Protein AF-0000000075575824 (afdb_homodimer)

Radius of gyration: 18.45 Å; Cα contacts (8 Å, |Δi|>4): 152; chains: 2; bounding box: 33×63×40 Å

Secondary structure (DSSP, 8-state):
-HHHHHHHHHHHHHHHHHHHHHHHHHHHHHHHHHHHHTTSB--S-HHHHHHHHHHHHHHHHHHHTT-GGGHHHHHHHHHHHHHHHHHHHB------/-HHHHHHHHHHHHHHHHHHHHHHHHHHHHHHHHHHHHTTSB--S-HHHHHHHHHHHHHHHHHHHTT-GGGHHHHHHHHHHHHHHHHHHHB------

Nearest PDB structures (fol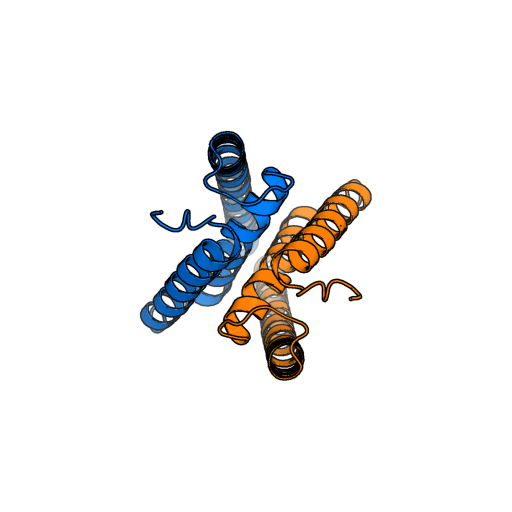dseek):
  3ppb-assembly1_B  TM=6.783E-01  e=8.302E-02  Shewanella loihica PV-4
  2hyt-assembly1_A-2  TM=8.187E-01  e=1.671E+00  Pectobacterium atrosepticum
  5n1i-assembly1_B  TM=7.812E-01  e=2.494E+00  Mycobacterium tuberculosis H37Rv
  8hjb-assembly1_B  TM=6.633E-01  e=2.183E+00  Pseudomonas aeruginosa PA14
  5j3x-assembly5_E  TM=4.719E-01  e=7.755E+00  Homo sapiens

Foldseek 3Di:
DVVVVVVVVVVVVVVVVVVVLVVQLVVQLVVVVVCVVVPFWDDDRSSVLSCLLCVLVVVLCVVCVPPPVCVVVSVVVNVVSVVVSNVHTGDDPPPD/DVPVVVVVVVVVVVVVVVVVLVVQLVVQLVVVVVCVVVPFWDDDRSSVLSCLLCVLVVVLCVVCVPPPVCVVVSVVVNVVSVVVSNVHTGDDPPPD

Structure (mmCIF, N/CA/C/O backbone):
data_AF-0000000075575824-model_v1
#
loop_
_entity.id
_entity.type
_entity.pdbx_description
1 polymer 'Transcriptional regulator TetR family'
#
loop_
_atom_site.group_PDB
_atom_site.id
_atom_site.type_symbol
_atom_site.label_atom_id
_atom_site.label_alt_id
_atom_site.label_comp_id
_atom_site.label_asym_id
_atom_site.label_entity_id
_atom_site.label_seq_id
_atom_site.pdbx_PDB_ins_code
_atom_site.Cartn_x
_atom_site.Cartn_y
_atom_site.Cartn_z
_atom_site.occupancy
_atom_site.B_iso_or_equiv
_atom_site.auth_seq_id
_atom_site.auth_comp_id
_atom_site.auth_asym_id
_atom_site.auth_atom_id
_atom_site.pdbx_PDB_model_num
ATOM 1 N N . MET A 1 1 ? -0.528 -32.875 -17.422 1 38.69 1 MET A N 1
ATOM 2 C CA . MET A 1 1 ? -0.459 -31.734 -18.328 1 38.69 1 MET A CA 1
ATOM 3 C C . MET A 1 1 ? -0.894 -30.438 -17.641 1 38.69 1 MET A C 1
ATOM 5 O O . MET A 1 1 ? -1.082 -29.422 -18.297 1 38.69 1 MET A O 1
ATOM 9 N N . LEU A 1 2 ? -1.242 -30.594 -16.328 1 52.41 2 LEU A N 1
ATOM 10 C CA . LEU A 1 2 ? -1.768 -29.672 -15.328 1 52.41 2 LEU A CA 1
ATOM 11 C C . LEU A 1 2 ? -0.777 -28.547 -15.047 1 52.41 2 LEU A C 1
ATOM 13 O O . LEU A 1 2 ? -1.179 -27.406 -14.766 1 52.41 2 LEU A O 1
ATOM 17 N N . THR A 1 3 ? 0.522 -28.828 -15.5 1 55.47 3 THR A N 1
ATOM 18 C CA . THR A 1 3 ? 1.558 -27.906 -15.039 1 55.47 3 THR A CA 1
ATOM 19 C C . THR A 1 3 ? 1.631 -26.688 -15.945 1 55.47 3 THR A C 1
ATOM 21 O O . THR A 1 3 ? 1.658 -25.547 -15.461 1 55.47 3 THR A O 1
ATOM 24 N N . ILE A 1 4 ? 1.624 -26.984 -17.297 1 55.09 4 ILE A N 1
ATOM 25 C CA . ILE A 1 4 ? 1.772 -25.859 -18.219 1 55.09 4 ILE A CA 1
ATOM 26 C C . ILE A 1 4 ? 0.539 -24.969 -18.141 1 55.09 4 ILE A C 1
ATOM 28 O O . ILE A 1 4 ? 0.652 -23.734 -18.188 1 55.09 4 ILE A O 1
ATOM 32 N N . GLU A 1 5 ? -0.672 -25.625 -18.031 1 54.34 5 GLU A N 1
ATOM 33 C CA . GLU A 1 5 ? -1.924 -24.875 -17.984 1 54.34 5 GLU A CA 1
ATOM 34 C C . GLU A 1 5 ? -1.99 -24.016 -16.719 1 54.34 5 GLU A C 1
ATOM 36 O O . GLU A 1 5 ? -2.465 -22.875 -16.781 1 54.34 5 GLU A O 1
ATOM 41 N N . GLN A 1 6 ? -1.619 -24.5 -15.617 1 56.81 6 GLN A N 1
ATOM 42 C CA . GLN A 1 6 ? -1.62 -23.734 -14.375 1 56.81 6 GLN A CA 1
ATOM 43 C C . GLN A 1 6 ? -0.624 -22.578 -14.445 1 56.81 6 GLN A C 1
ATOM 45 O O . GLN A 1 6 ? -0.892 -21.484 -13.93 1 56.81 6 GLN A O 1
ATOM 50 N N . TYR A 1 7 ? 0.507 -22.891 -15.102 1 53.41 7 TYR A N 1
ATOM 51 C CA . TYR A 1 7 ? 1.502 -21.844 -15.281 1 53.41 7 TYR A CA 1
ATOM 52 C C . TYR A 1 7 ? 0.959 -20.719 -16.156 1 53.41 7 TYR A C 1
ATOM 54 O O . TYR A 1 7 ? 1.184 -19.547 -15.875 1 53.41 7 TYR A O 1
ATOM 62 N N . LYS A 1 8 ? 0.324 -21.156 -17.188 1 58.84 8 LYS A N 1
ATOM 63 C CA . LYS A 1 8 ? -0.287 -20.188 -18.094 1 58.84 8 LYS A CA 1
ATOM 64 C C . LYS A 1 8 ? -1.365 -19.375 -17.391 1 58.84 8 LYS A C 1
ATOM 66 O O . LYS A 1 8 ? -1.499 -18.172 -17.625 1 58.84 8 LYS A O 1
ATOM 71 N N . ASN A 1 9 ? -2.023 -20.125 -16.484 1 58.5 9 ASN A N 1
ATOM 72 C CA . ASN A 1 9 ? -3.078 -19.438 -15.75 1 58.5 9 ASN A CA 1
ATOM 73 C C . ASN A 1 9 ? -2.502 -18.453 -14.734 1 58.5 9 ASN A C 1
ATOM 75 O O . ASN A 1 9 ? -3.002 -17.328 -14.594 1 58.5 9 ASN A O 1
ATOM 79 N N . ASP A 1 10 ? -1.423 -18.938 -14.109 1 59.66 10 ASP A N 1
ATOM 80 C CA . ASP A 1 10 ? -0.765 -18.062 -13.133 1 59.66 10 ASP A CA 1
ATOM 81 C C . ASP A 1 10 ? -0.112 -16.859 -13.82 1 59.66 10 ASP A C 1
ATOM 83 O O . ASP A 1 10 ? -0.206 -15.734 -13.328 1 59.66 10 ASP A O 1
ATOM 87 N N . ASP A 1 11 ? 0.479 -17.172 -14.961 1 61.09 11 ASP A N 1
ATOM 88 C CA . ASP A 1 11 ? 1.106 -16.094 -15.734 1 61.09 11 ASP A CA 1
ATOM 89 C C . ASP A 1 11 ? 0.062 -15.117 -16.266 1 61.09 11 ASP A C 1
ATOM 91 O O . ASP A 1 11 ? 0.287 -13.906 -16.266 1 61.09 11 ASP A O 1
ATOM 95 N N . ALA A 1 12 ? -1.047 -15.742 -16.672 1 61.28 12 ALA A N 1
ATOM 96 C CA . ALA A 1 12 ? -2.139 -14.906 -17.172 1 61.28 12 ALA A CA 1
ATOM 97 C C . ALA A 1 12 ? -2.74 -14.062 -16.047 1 61.28 12 ALA A C 1
ATOM 99 O O . ALA A 1 12 ? -3.023 -12.875 -16.25 1 61.28 12 ALA A O 1
ATOM 100 N N . ALA A 1 13 ? -2.859 -14.672 -14.953 1 58.56 13 ALA A N 1
ATOM 101 C CA . ALA A 1 13 ? -3.398 -13.953 -13.797 1 58.56 13 ALA A CA 1
ATOM 102 C C . ALA A 1 13 ? -2.459 -12.836 -13.359 1 58.56 13 ALA A C 1
ATOM 104 O O . ALA A 1 13 ? -2.9 -11.719 -13.078 1 58.56 13 ALA A O 1
ATOM 105 N N . LYS A 1 14 ? -1.231 -13.148 -13.398 1 64.5 14 LYS A N 1
ATOM 106 C CA . LYS A 1 14 ? -0.233 -12.141 -13.062 1 64.5 14 LYS A CA 1
ATOM 107 C C . LYS A 1 14 ? -0.234 -11 -14.086 1 64.5 14 LYS A C 1
ATOM 109 O O . LYS A 1 14 ? -0.115 -9.828 -13.719 1 64.5 14 LYS A O 1
ATOM 114 N N . THR A 1 15 ? -0.376 -11.422 -15.297 1 66.38 15 THR A N 1
ATOM 115 C CA . THR A 1 15 ? -0.42 -10.43 -16.359 1 66.38 15 THR A CA 1
ATOM 116 C C . THR A 1 15 ? -1.682 -9.578 -16.25 1 66.38 15 THR A C 1
ATOM 118 O O . THR A 1 15 ? -1.619 -8.352 -16.375 1 66.38 15 THR A O 1
ATOM 121 N N . LEU A 1 16 ? -2.748 -10.234 -15.961 1 64.19 16 LEU A N 1
ATOM 122 C CA . LEU A 1 16 ? -4.008 -9.508 -15.805 1 64.19 16 LEU A CA 1
ATOM 123 C C . LEU A 1 16 ? -3.951 -8.57 -14.609 1 64.19 16 LEU A C 1
ATOM 125 O O . LEU A 1 16 ? -4.367 -7.41 -14.703 1 64.19 16 LEU A O 1
ATOM 129 N N . ASN A 1 17 ? -3.4 -9.078 -13.625 1 66.88 17 ASN A N 1
ATOM 130 C CA . ASN A 1 17 ? -3.252 -8.258 -12.43 1 66.88 17 ASN A CA 1
ATOM 131 C C . ASN A 1 17 ? -2.322 -7.074 -12.664 1 66.88 17 ASN A C 1
ATOM 133 O O . ASN A 1 17 ? -2.596 -5.965 -12.211 1 66.88 17 ASN A O 1
ATOM 137 N N . SER A 1 18 ? -1.364 -7.367 -13.492 1 71.75 18 SER A N 1
ATOM 138 C CA . SER A 1 18 ? -0.419 -6.301 -13.805 1 71.75 18 SER A CA 1
ATOM 139 C C . SER A 1 18 ? -1.076 -5.207 -14.648 1 71.75 18 SER A C 1
ATOM 141 O O . SER A 1 18 ? -0.841 -4.02 -14.422 1 71.75 18 SER A O 1
ATOM 143 N N . TRP A 1 19 ? -1.878 -5.695 -15.57 1 74.38 19 TRP A N 1
ATOM 144 C CA . TRP A 1 19 ? -2.584 -4.73 -16.406 1 74.38 19 TRP A CA 1
ATOM 145 C C . TRP A 1 19 ? -3.592 -3.934 -15.586 1 74.38 19 TRP A C 1
ATOM 147 O O . TRP A 1 19 ? -3.664 -2.707 -15.703 1 74.38 19 TRP A O 1
ATOM 157 N N . PHE A 1 20 ? -4.238 -4.625 -14.836 1 75.19 20 PHE A N 1
ATOM 158 C CA . PHE A 1 20 ? -5.227 -3.967 -13.992 1 75.19 20 PHE A CA 1
ATOM 159 C C . PHE A 1 20 ? -4.551 -3.012 -13.016 1 75.19 20 PHE A C 1
ATOM 161 O O . PHE A 1 20 ? -5.031 -1.898 -12.789 1 75.19 20 PHE A O 1
ATOM 168 N N . PHE A 1 21 ? -3.467 -3.416 -12.617 1 81.88 21 PHE A N 1
ATOM 169 C CA . PHE A 1 21 ? -2.715 -2.586 -11.688 1 81.88 21 PHE A CA 1
ATOM 170 C C . PHE A 1 21 ? -2.227 -1.313 -12.367 1 81.88 21 PHE A C 1
ATOM 172 O O . PHE A 1 21 ? -2.414 -0.212 -11.844 1 81.88 21 PHE A O 1
ATOM 179 N N . ASN A 1 22 ? -1.704 -1.531 -13.555 1 85.56 22 ASN A N 1
ATOM 180 C CA . ASN A 1 22 ? -1.19 -0.377 -14.289 1 85.56 22 ASN A CA 1
ATOM 181 C C . ASN A 1 22 ? -2.301 0.612 -14.625 1 85.56 22 ASN A C 1
ATOM 183 O O . ASN A 1 22 ? -2.131 1.822 -14.461 1 85.56 22 ASN A O 1
ATOM 187 N N . ASP A 1 23 ? -3.379 0.133 -15.023 1 89.25 23 ASP A N 1
ATOM 188 C CA . ASP A 1 23 ? -4.504 0.993 -15.375 1 89.25 23 ASP A CA 1
ATOM 189 C C . ASP A 1 23 ? -5.066 1.695 -14.141 1 89.25 23 ASP A C 1
ATOM 191 O O . ASP A 1 23 ? -5.402 2.881 -14.195 1 89.25 23 ASP A O 1
ATOM 195 N N . ALA A 1 24 ? -5.164 0.99 -13.086 1 89.44 24 ALA A N 1
ATOM 196 C CA . ALA A 1 24 ? -5.652 1.561 -11.836 1 89.44 24 ALA A CA 1
ATOM 197 C C . ALA A 1 24 ? -4.723 2.662 -11.336 1 89.44 24 ALA A C 1
ATOM 199 O O . ALA A 1 24 ? -5.176 3.748 -10.969 1 89.44 24 ALA A O 1
ATOM 200 N N . ILE A 1 25 ? -3.449 2.383 -11.477 1 93.12 25 ILE A N 1
ATOM 201 C CA . ILE A 1 25 ? -2.449 3.35 -11.039 1 93.12 25 ILE A CA 1
ATOM 202 C C . ILE A 1 25 ? -2.521 4.602 -11.906 1 93.12 25 ILE A C 1
ATOM 204 O O . ILE A 1 25 ? -2.486 5.723 -11.398 1 93.12 25 ILE A O 1
ATOM 208 N N . GLN A 1 26 ? -2.67 4.457 -13.219 1 93.88 26 GLN A N 1
ATOM 209 C CA . GLN A 1 26 ? -2.75 5.594 -14.125 1 93.88 26 GLN A CA 1
ATOM 210 C C . GLN A 1 26 ? -3.99 6.438 -13.844 1 93.88 26 GLN A C 1
ATOM 212 O O . GLN A 1 26 ? -3.914 7.668 -13.797 1 93.88 26 GLN A O 1
ATOM 217 N N . PHE A 1 27 ? -5.082 5.805 -13.68 1 94.81 27 PHE A N 1
ATOM 218 C CA . PHE A 1 27 ? -6.324 6.504 -13.383 1 94.81 27 PHE A CA 1
ATOM 219 C C . PHE A 1 27 ? -6.219 7.25 -12.055 1 94.81 27 PHE A C 1
ATOM 221 O O . PHE A 1 27 ? -6.539 8.438 -11.977 1 94.81 27 PHE A O 1
ATOM 228 N N . GLN A 1 28 ? -5.773 6.625 -11.039 1 95.88 28 GLN A N 1
ATOM 229 C CA . GLN A 1 28 ? -5.656 7.23 -9.719 1 95.88 28 GLN A CA 1
ATOM 230 C C . GLN A 1 28 ? -4.621 8.352 -9.711 1 95.88 28 GLN A C 1
ATOM 232 O O . GLN A 1 28 ? -4.781 9.352 -9.008 1 95.88 28 GLN A O 1
ATOM 237 N N . THR A 1 29 ? -3.527 8.109 -10.484 1 97.19 29 THR A N 1
ATOM 238 C CA . THR A 1 29 ? -2.535 9.172 -10.617 1 97.19 29 THR A CA 1
ATOM 239 C C . THR A 1 29 ? -3.184 10.453 -11.133 1 97.19 29 THR A C 1
ATOM 241 O O . THR A 1 29 ? -2.959 11.531 -10.578 1 97.19 29 THR A O 1
ATOM 244 N N . ALA A 1 30 ? -3.957 10.344 -12.148 1 97.12 30 ALA A N 1
ATOM 245 C CA . ALA A 1 30 ? -4.656 11.5 -12.703 1 97.12 30 ALA A CA 1
ATOM 246 C C . ALA A 1 30 ? -5.641 12.086 -11.695 1 97.12 30 ALA A C 1
ATOM 248 O O . ALA A 1 30 ? -5.738 13.305 -11.555 1 97.12 30 ALA A O 1
ATOM 249 N N . LEU A 1 31 ? -6.367 11.258 -11.008 1 96.81 31 LEU A N 1
ATOM 250 C CA . LEU A 1 31 ? -7.344 11.68 -10.016 1 96.81 31 LEU A CA 1
ATOM 251 C C . LEU A 1 31 ? -6.672 12.453 -8.883 1 96.81 31 LEU A C 1
ATOM 253 O O . LEU A 1 31 ? -7.121 13.547 -8.531 1 96.81 31 LEU A O 1
ATOM 257 N N . PHE A 1 32 ? -5.559 11.938 -8.305 1 97.44 32 PHE A N 1
ATOM 258 C CA . PHE A 1 32 ? -4.902 12.578 -7.172 1 97.44 32 PHE A CA 1
ATOM 259 C C . PHE A 1 32 ? -4.18 13.852 -7.609 1 97.44 32 PHE A C 1
ATOM 261 O O . PHE A 1 32 ? -4.098 14.812 -6.848 1 97.44 32 PHE A O 1
ATOM 268 N N . ARG A 1 33 ? -3.662 13.812 -8.898 1 97.75 33 ARG A N 1
ATOM 269 C CA . ARG A 1 33 ? -3.09 15.047 -9.438 1 97.75 33 ARG A CA 1
ATOM 270 C C . ARG A 1 33 ? -4.109 16.172 -9.414 1 97.75 33 ARG A C 1
ATOM 272 O O . ARG A 1 33 ? -3.799 17.297 -8.992 1 97.75 33 ARG A O 1
ATOM 279 N N . GLU A 1 34 ? -5.281 15.859 -9.82 1 97.44 34 GLU A N 1
ATOM 280 C CA . GLU A 1 34 ? -6.344 16.859 -9.867 1 97.44 34 GLU A CA 1
ATOM 281 C C . GLU A 1 34 ? -6.77 17.266 -8.461 1 97.44 34 GLU A C 1
ATOM 283 O O . GLU A 1 34 ? -6.988 18.453 -8.195 1 97.44 34 GLU A O 1
ATOM 288 N N . MET A 1 35 ? -6.867 16.312 -7.539 1 96.62 35 MET A N 1
ATOM 289 C CA . MET A 1 35 ? -7.277 16.594 -6.164 1 96.62 35 MET A CA 1
ATOM 290 C C . MET A 1 35 ? -6.258 17.484 -5.461 1 96.62 35 MET A C 1
ATOM 292 O O . MET A 1 35 ? -6.625 18.359 -4.668 1 96.62 35 MET A O 1
ATOM 296 N N . ILE A 1 36 ? -5.012 17.266 -5.82 1 96.88 36 ILE A N 1
ATOM 297 C CA . ILE A 1 36 ? -3.943 18.094 -5.273 1 96.88 36 ILE A CA 1
ATOM 298 C C . ILE A 1 36 ? -4.027 19.5 -5.859 1 96.88 36 ILE A C 1
ATOM 300 O O . ILE A 1 36 ? -3.955 20.484 -5.129 1 96.88 36 ILE A O 1
ATOM 304 N N . ARG A 1 37 ? -4.164 19.562 -7.129 1 96.88 37 ARG A N 1
ATOM 305 C CA . ARG A 1 37 ? -4.262 20.844 -7.824 1 96.88 37 ARG A CA 1
ATOM 306 C C . ARG A 1 37 ? -5.387 21.688 -7.246 1 96.88 37 ARG A C 1
ATOM 308 O O . ARG A 1 37 ? -5.25 22.906 -7.117 1 96.88 37 ARG A O 1
ATOM 315 N N . GLN A 1 38 ? -6.488 21.094 -6.855 1 96.31 38 GLN A N 1
ATOM 316 C CA . GLN A 1 38 ? -7.664 21.797 -6.355 1 96.31 38 GLN A CA 1
ATOM 317 C C . GLN A 1 38 ? -7.531 22.109 -4.867 1 96.31 38 GLN A C 1
ATOM 319 O O . GLN A 1 38 ? -8.383 22.781 -4.285 1 96.31 38 GLN A O 1
ATOM 324 N N . GLY A 1 39 ? -6.609 21.547 -4.238 1 95.44 39 GLY A N 1
ATOM 325 C CA . GLY A 1 39 ? -6.352 21.844 -2.842 1 95.44 39 GLY A CA 1
ATOM 326 C C . GLY A 1 39 ? -7.09 20.938 -1.885 1 95.44 39 GLY A C 1
ATOM 327 O O . GLY A 1 39 ? -7.195 21.219 -0.693 1 95.44 39 GLY A O 1
ATOM 328 N N . TYR A 1 40 ? -7.523 19.734 -2.406 1 95.25 40 TYR A N 1
ATOM 329 C CA . TYR A 1 40 ? -8.258 18.781 -1.577 1 95.25 40 TYR A CA 1
ATOM 330 C C . TYR A 1 40 ? -7.305 17.812 -0.889 1 95.25 40 TYR A C 1
ATOM 332 O O . TYR A 1 40 ? -7.629 17.266 0.165 1 95.25 40 TYR A O 1
ATOM 340 N N . PHE A 1 41 ? -6.125 17.641 -1.496 1 95.88 41 PHE A N 1
ATOM 341 C CA . PHE A 1 41 ? -5.148 16.672 -0.989 1 95.88 41 PHE A CA 1
ATOM 342 C C . PHE A 1 41 ? -3.812 17.359 -0.726 1 95.88 41 PHE A C 1
ATOM 344 O O . PHE A 1 41 ? -3.439 18.297 -1.429 1 95.88 41 PHE A O 1
ATOM 351 N N . LYS A 1 42 ? -3.143 16.812 0.316 1 96.12 42 LYS A N 1
ATOM 352 C CA . LYS A 1 42 ? -1.768 17.234 0.561 1 96.12 42 LYS A CA 1
ATOM 353 C C . LYS A 1 42 ? -0.879 16.938 -0.645 1 96.12 42 LYS A C 1
ATOM 355 O O . LYS A 1 42 ? -1.101 15.961 -1.362 1 96.12 42 LYS A O 1
ATOM 360 N N . GLU A 1 43 ? 0.115 17.703 -0.749 1 96.19 43 GLU A N 1
ATOM 361 C CA . GLU A 1 43 ? 0.984 17.609 -1.918 1 96.19 43 GLU A CA 1
ATOM 362 C C . GLU A 1 43 ? 1.881 16.375 -1.845 1 96.19 43 GLU A C 1
ATOM 364 O O . GLU A 1 43 ? 2.195 15.898 -0.755 1 96.19 43 GLU A O 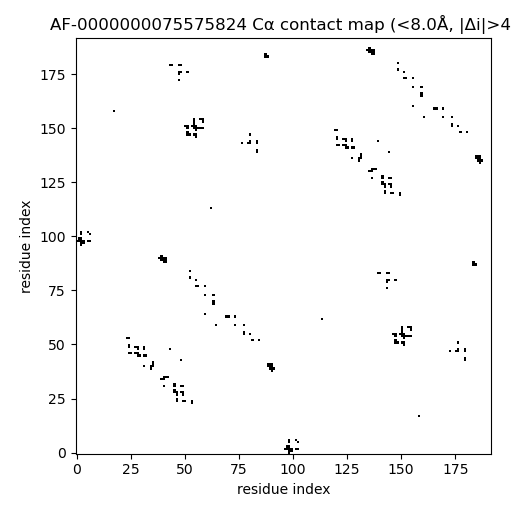1
ATOM 369 N N . GLY A 1 44 ? 2.32 15.898 -3.031 1 96.81 44 GLY A N 1
ATOM 370 C CA . GLY A 1 44 ? 3.203 14.766 -3.256 1 96.81 44 GLY A CA 1
ATOM 371 C C . GLY A 1 44 ? 3.15 14.25 -4.68 1 96.81 44 GLY A C 1
ATOM 372 O O . GLY A 1 44 ? 2.318 14.688 -5.477 1 96.81 44 GLY A O 1
ATOM 373 N N . PRO A 1 45 ? 4.113 13.414 -5.02 1 98.12 45 PRO A N 1
ATOM 374 C CA . PRO A 1 45 ? 4.043 12.844 -6.367 1 98.12 45 PRO A CA 1
ATOM 375 C C . PRO A 1 45 ? 2.797 11.984 -6.586 1 98.12 45 PRO A C 1
ATOM 377 O O . PRO A 1 45 ? 2.633 10.953 -5.938 1 98.12 45 PRO A O 1
ATOM 380 N N . PRO A 1 46 ? 1.964 12.328 -7.469 1 98 46 PRO A N 1
ATOM 381 C CA . PRO A 1 46 ? 0.664 11.672 -7.602 1 98 46 PRO A CA 1
ATOM 382 C C . PRO A 1 46 ? 0.788 10.164 -7.852 1 98 46 PRO A C 1
ATOM 384 O O . PRO A 1 46 ? -0.028 9.383 -7.359 1 98 46 PRO A O 1
ATOM 387 N N . HIS A 1 47 ? 1.759 9.742 -8.617 1 97.19 47 HIS A N 1
ATOM 388 C CA . HIS A 1 47 ? 1.931 8.328 -8.906 1 97.19 47 HIS A CA 1
ATOM 389 C C . HIS A 1 47 ? 2.338 7.551 -7.664 1 97.19 47 HIS A C 1
ATOM 391 O O . HIS A 1 47 ? 1.981 6.379 -7.512 1 97.19 47 HIS A O 1
ATOM 397 N N . ILE A 1 48 ? 2.994 8.148 -6.734 1 97.75 48 ILE A N 1
ATOM 398 C CA . ILE A 1 48 ? 3.377 7.523 -5.473 1 97.75 48 ILE A CA 1
ATOM 399 C C . ILE A 1 48 ? 2.16 7.422 -4.559 1 97.75 48 ILE A C 1
ATOM 401 O O . ILE A 1 48 ? 1.956 6.402 -3.895 1 97.75 48 ILE A O 1
ATOM 405 N N . ILE A 1 49 ? 1.382 8.523 -4.547 1 98.31 49 ILE A N 1
ATOM 406 C CA . ILE A 1 49 ? 0.156 8.531 -3.756 1 98.31 49 ILE A CA 1
ATOM 407 C C . ILE A 1 49 ? -0.787 7.441 -4.262 1 98.31 49 ILE A C 1
ATOM 409 O O . ILE A 1 49 ? -1.397 6.723 -3.465 1 98.31 49 ILE A O 1
ATOM 413 N N . ALA A 1 50 ? -0.881 7.25 -5.578 1 97.5 50 ALA A N 1
ATOM 414 C CA . ALA A 1 50 ? -1.676 6.176 -6.172 1 97.5 50 ALA A CA 1
ATOM 415 C C . ALA A 1 50 ? -1.184 4.809 -5.711 1 97.5 50 ALA A C 1
ATOM 417 O O . ALA A 1 50 ? -1.985 3.934 -5.375 1 97.5 50 ALA A O 1
ATOM 418 N N . LEU A 1 51 ? 0.141 4.594 -5.691 1 96.5 51 LEU A N 1
ATOM 419 C CA . LEU A 1 51 ? 0.744 3.342 -5.242 1 96.5 51 LEU A CA 1
ATOM 420 C C . LEU A 1 51 ? 0.428 3.084 -3.771 1 96.5 51 LEU A C 1
ATOM 422 O O . LEU A 1 51 ? 0.141 1.95 -3.383 1 96.5 51 LEU A O 1
ATOM 426 N N . GLN A 1 52 ? 0.448 4.164 -2.949 1 97.19 52 GLN A N 1
ATOM 427 C CA . GLN A 1 52 ? 0.162 4.039 -1.524 1 97.19 52 GLN A CA 1
ATOM 428 C C . GLN A 1 52 ? -1.312 3.723 -1.284 1 97.19 52 GLN A C 1
ATOM 430 O O . GLN A 1 52 ? -1.668 3.135 -0.262 1 97.19 52 GLN A O 1
ATOM 435 N N . PHE A 1 53 ? -2.176 4.176 -2.193 1 97.12 53 PHE A N 1
ATOM 436 C CA . PHE A 1 53 ? -3.596 3.867 -2.082 1 97.12 53 PHE A CA 1
ATOM 437 C C . PHE A 1 53 ? -3.885 2.455 -2.574 1 97.12 53 PHE A C 1
ATOM 439 O O . PHE A 1 53 ? -4.594 1.694 -1.912 1 97.12 53 PHE A O 1
ATOM 446 N N . TYR A 1 54 ? -3.326 2.072 -3.686 1 94.19 54 TYR A N 1
ATOM 447 C CA . TYR A 1 54 ? -3.664 0.82 -4.352 1 94.19 54 TYR A CA 1
ATOM 448 C C . TYR A 1 54 ? -2.875 -0.343 -3.764 1 94.19 54 TYR A C 1
ATOM 450 O O . TYR A 1 54 ? -3.348 -1.481 -3.752 1 94.19 54 TYR A O 1
ATOM 458 N N . GLY A 1 55 ? -1.656 -0.103 -3.277 1 93.19 55 GLY A N 1
ATOM 459 C CA . GLY A 1 55 ? -0.8 -1.145 -2.732 1 93.19 55 GLY A CA 1
ATOM 460 C C . GLY A 1 55 ? -1.483 -1.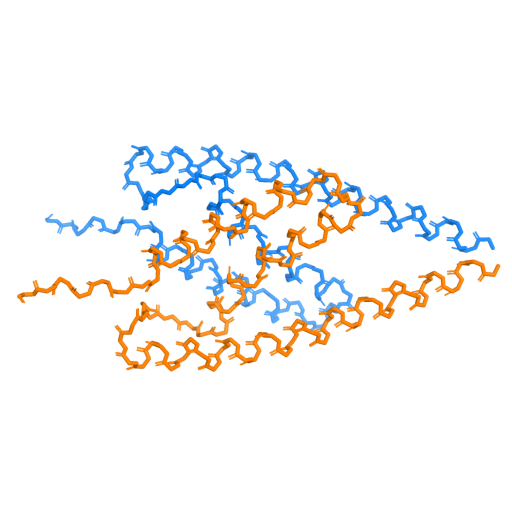981 -1.668 1 93.19 55 GLY A C 1
ATOM 461 O O . GLY A 1 55 ? -1.574 -3.205 -1.795 1 93.19 55 GLY A O 1
ATOM 462 N N . PRO A 1 56 ? -2.043 -1.334 -0.652 1 94.25 56 PRO A N 1
ATOM 463 C CA . PRO A 1 56 ? -2.762 -2.084 0.38 1 94.25 56 PRO A CA 1
ATOM 464 C C . PRO A 1 56 ? -3.957 -2.857 -0.177 1 94.25 56 PRO A C 1
ATOM 466 O O . PRO A 1 56 ? -4.219 -3.984 0.25 1 94.25 56 PRO A O 1
ATOM 469 N N . PHE A 1 57 ? -4.68 -2.266 -1.137 1 90.19 57 PHE A N 1
ATOM 470 C CA . PHE A 1 57 ? -5.797 -2.938 -1.789 1 90.19 57 PHE A CA 1
ATOM 471 C C . PHE A 1 57 ? -5.332 -4.219 -2.471 1 90.19 57 PHE A C 1
ATOM 473 O O . PHE A 1 57 ? -5.941 -5.277 -2.297 1 90.19 57 PHE A O 1
ATOM 480 N N . TYR A 1 58 ? -4.254 -4.074 -3.125 1 87.62 58 TYR A N 1
ATOM 481 C CA . TYR A 1 58 ? -3.674 -5.207 -3.84 1 87.62 58 TYR A CA 1
ATOM 482 C C . TYR A 1 58 ? -3.232 -6.297 -2.869 1 87.62 58 TYR A C 1
ATOM 484 O O . TYR A 1 58 ? -3.508 -7.477 -3.088 1 87.62 58 TYR A O 1
ATOM 492 N N . THR A 1 59 ? -2.576 -5.938 -1.801 1 86.5 59 THR A N 1
ATOM 493 C CA . THR A 1 59 ? -2.082 -6.875 -0.798 1 86.5 59 THR A CA 1
ATOM 494 C C . THR A 1 59 ? -3.234 -7.641 -0.159 1 86.5 59 THR A C 1
ATOM 496 O O . THR A 1 59 ? -3.156 -8.859 0.017 1 86.5 59 THR A O 1
ATOM 499 N N . LEU A 1 60 ? -4.34 -6.949 0.157 1 87.69 60 LEU A N 1
ATOM 500 C CA . LEU A 1 60 ? -5.508 -7.586 0.754 1 87.69 60 LEU A CA 1
ATOM 501 C C . LEU A 1 60 ? -6.145 -8.578 -0.219 1 87.69 60 LEU A C 1
ATOM 503 O O . LEU A 1 60 ? -6.508 -9.688 0.169 1 87.69 60 LEU A O 1
ATOM 507 N N . LEU A 1 61 ? -6.211 -8.18 -1.509 1 84.06 61 LEU A N 1
ATOM 508 C CA . LEU A 1 61 ? -6.801 -9.047 -2.525 1 84.06 61 LEU A CA 1
ATOM 509 C C . LEU A 1 61 ? -5.992 -10.328 -2.684 1 84.06 61 LEU A C 1
ATOM 511 O O . LEU A 1 61 ? -6.562 -11.406 -2.854 1 84.06 61 LEU A O 1
ATOM 515 N N . CYS A 1 62 ? -4.688 -10.219 -2.559 1 79.44 62 CYS A N 1
ATOM 516 C CA . CYS A 1 62 ? -3.795 -11.359 -2.717 1 79.44 62 CYS A CA 1
ATOM 517 C C . CYS A 1 62 ? -3.828 -12.25 -1.481 1 79.44 62 CYS A C 1
ATOM 519 O O . CYS A 1 62 ? -3.807 -13.477 -1.597 1 79.44 62 CYS A O 1
ATOM 521 N N . GLN A 1 63 ? -3.93 -11.727 -0.316 1 79.25 63 GLN A N 1
ATOM 522 C CA . GLN A 1 63 ? -3.875 -12.484 0.933 1 79.25 63 GLN A CA 1
ATOM 523 C C . GLN A 1 63 ? -5.199 -13.188 1.204 1 79.25 63 GLN A C 1
ATOM 525 O O . GLN A 1 63 ? -5.215 -14.297 1.742 1 79.25 63 GLN A O 1
ATOM 530 N N . TYR A 1 64 ? -6.246 -12.516 0.706 1 80.88 64 TYR A N 1
ATOM 531 C CA . TYR A 1 64 ? -7.559 -13.031 1.085 1 80.88 64 TYR A CA 1
ATOM 532 C C . TYR A 1 64 ? -8.258 -13.664 -0.107 1 80.88 64 TYR A C 1
ATOM 534 O O . TYR A 1 64 ? -9.422 -14.062 -0.012 1 80.88 64 TYR A O 1
ATOM 542 N N . ASP A 1 65 ? -7.586 -13.727 -1.254 1 76.38 65 ASP A N 1
ATOM 543 C CA . ASP A 1 65 ? -8.172 -14.195 -2.506 1 76.38 65 ASP A CA 1
ATOM 544 C C . ASP A 1 65 ? -8.727 -15.609 -2.355 1 76.38 65 ASP A C 1
ATOM 546 O O . ASP A 1 65 ? -9.758 -15.945 -2.947 1 76.38 65 ASP A O 1
ATOM 550 N N . ASN A 1 66 ? -8.195 -16.453 -1.504 1 76.5 66 ASN A N 1
ATOM 551 C CA . ASN A 1 66 ? -8.641 -17.844 -1.382 1 76.5 66 ASN A CA 1
ATOM 552 C C . ASN A 1 66 ? -9.211 -18.125 0.004 1 76.5 66 ASN A C 1
ATOM 554 O O . ASN A 1 66 ? -9.172 -19.266 0.473 1 76.5 66 ASN A O 1
ATOM 558 N N . MET A 1 67 ? -9.648 -17.016 0.633 1 82.81 67 MET A N 1
ATOM 559 C CA . MET A 1 67 ? -10.211 -17.172 1.973 1 82.81 67 MET A CA 1
ATOM 560 C C . MET A 1 67 ? -11.57 -16.5 2.066 1 82.81 67 MET A C 1
ATOM 562 O O . MET A 1 67 ? -11.734 -15.508 2.787 1 82.81 67 MET A O 1
ATOM 566 N N . PRO A 1 68 ? -12.594 -17.031 1.357 1 84.06 68 PRO A N 1
ATOM 567 C CA . PRO A 1 68 ? -13.922 -16.422 1.347 1 84.06 68 PRO A CA 1
ATOM 568 C C . PRO A 1 68 ? -14.5 -16.25 2.748 1 84.06 68 PRO A C 1
ATOM 570 O O . PRO A 1 68 ? -15.281 -15.32 2.988 1 84.06 68 PRO A O 1
ATOM 573 N N . GLU A 1 69 ? -14.117 -17.047 3.67 1 90.56 69 GLU A N 1
ATOM 574 C CA . GLU A 1 69 ? -14.602 -16.984 5.047 1 90.56 69 GLU A CA 1
ATOM 575 C C . GLU A 1 69 ? -14.055 -15.75 5.762 1 90.56 69 GLU A C 1
ATOM 577 O O . GLU A 1 69 ? -14.57 -15.352 6.809 1 90.56 69 GLU A O 1
ATOM 582 N N . LYS A 1 70 ? -13.086 -15.164 5.145 1 91.06 70 LYS A N 1
ATOM 583 C CA . LYS A 1 70 ? -12.469 -13.992 5.762 1 91.06 70 LYS A CA 1
ATOM 584 C C . LYS A 1 70 ? -12.797 -12.719 4.988 1 91.06 70 LYS A C 1
ATOM 586 O O . LYS A 1 70 ? -12.133 -11.695 5.152 1 91.06 70 LYS A O 1
ATOM 591 N N . GLU A 1 71 ? -13.758 -12.758 4.199 1 90.56 71 GLU A N 1
ATOM 592 C CA . GLU A 1 71 ? -14.141 -11.625 3.363 1 90.56 71 GLU A CA 1
ATOM 593 C C . GLU A 1 71 ? -14.523 -10.414 4.215 1 90.56 71 GLU A C 1
ATOM 595 O O . GLU A 1 71 ? -14.125 -9.289 3.91 1 90.56 71 GLU A O 1
ATOM 600 N N . ALA A 1 72 ? -15.266 -10.664 5.262 1 93.25 72 ALA A N 1
ATOM 601 C CA . ALA A 1 72 ? -15.695 -9.586 6.145 1 93.25 72 ALA A CA 1
ATOM 602 C C . ALA A 1 72 ? -14.5 -8.914 6.812 1 93.25 72 ALA A C 1
ATOM 604 O O . ALA A 1 72 ? -14.453 -7.688 6.938 1 93.25 72 ALA A O 1
ATOM 605 N N . GLU A 1 73 ? -13.562 -9.664 7.203 1 94.06 73 GLU A N 1
ATOM 606 C CA . GLU A 1 73 ? -12.344 -9.141 7.812 1 94.06 73 GLU A CA 1
ATOM 607 C C . GLU A 1 73 ? -11.547 -8.305 6.816 1 94.06 73 GLU A C 1
ATOM 609 O O . GLU A 1 73 ? -11.078 -7.215 7.152 1 94.06 73 GLU A O 1
ATOM 614 N N . ALA A 1 74 ? -11.414 -8.812 5.617 1 92.44 74 ALA A N 1
ATOM 615 C CA . ALA A 1 74 ? -10.695 -8.094 4.562 1 92.44 74 ALA A CA 1
ATOM 616 C C . ALA A 1 74 ? -11.359 -6.754 4.262 1 92.44 74 ALA A C 1
ATOM 618 O O . ALA A 1 74 ? -10.68 -5.742 4.094 1 92.44 74 ALA A O 1
ATOM 619 N N . LEU A 1 75 ? -12.68 -6.77 4.309 1 94.75 75 LEU A N 1
ATOM 620 C CA . LEU A 1 75 ? -13.43 -5.551 4.027 1 94.75 75 LEU A CA 1
ATOM 621 C C . LEU A 1 75 ? -13.25 -4.527 5.145 1 94.75 75 LEU A C 1
ATOM 623 O O . LEU A 1 75 ? -13.141 -3.328 4.883 1 94.75 75 LEU A O 1
ATOM 627 N N . GLU A 1 76 ? -13.188 -5.016 6.332 1 96.56 76 GLU A N 1
ATOM 628 C CA . GLU A 1 76 ? -12.961 -4.133 7.473 1 96.56 76 GLU A CA 1
ATOM 629 C C . GLU A 1 76 ? -11.594 -3.461 7.391 1 96.56 76 GLU A C 1
ATOM 631 O O . GLU A 1 76 ? -11.469 -2.262 7.652 1 96.56 76 GLU A O 1
ATOM 636 N N . ILE A 1 77 ? -10.633 -4.234 7.043 1 96.19 77 ILE A N 1
ATOM 637 C CA . ILE A 1 77 ? -9.281 -3.697 6.914 1 96.19 77 ILE A CA 1
ATOM 638 C C . ILE A 1 77 ? -9.234 -2.693 5.766 1 96.19 77 ILE A C 1
ATOM 640 O O . ILE A 1 77 ? -8.617 -1.631 5.887 1 96.19 77 ILE A O 1
ATOM 644 N N . LEU A 1 78 ? -9.945 -3.01 4.695 1 96.25 78 LEU A N 1
ATOM 645 C CA . LEU A 1 78 ? -10 -2.129 3.533 1 96.25 78 LEU A CA 1
ATOM 646 C C . LEU A 1 78 ? -10.641 -0.79 3.896 1 96.25 78 LEU A C 1
ATOM 648 O O . LEU A 1 78 ? -10.117 0.268 3.535 1 96.25 78 LEU A O 1
ATOM 652 N N . MET A 1 79 ? -11.711 -0.872 4.629 1 97.25 79 MET A N 1
ATOM 653 C CA . MET A 1 79 ? -12.398 0.353 5.031 1 97.25 79 MET A CA 1
ATOM 654 C C . MET A 1 79 ? -11.523 1.183 5.965 1 97.25 79 MET A C 1
ATOM 656 O O . MET A 1 79 ? -11.453 2.406 5.836 1 97.25 79 MET A O 1
ATOM 660 N N . ALA A 1 80 ? -10.875 0.546 6.887 1 97.56 80 ALA A N 1
ATOM 661 C CA . ALA A 1 80 ? -9.961 1.24 7.797 1 97.56 80 ALA A CA 1
ATOM 662 C C . ALA A 1 80 ? -8.812 1.894 7.031 1 97.56 80 ALA A C 1
ATOM 664 O O . ALA A 1 80 ? -8.375 2.992 7.379 1 97.56 80 ALA A O 1
ATOM 665 N N . HIS A 1 81 ? -8.32 1.253 6.027 1 97.75 81 HIS A N 1
ATOM 666 C CA . HIS A 1 81 ? -7.281 1.818 5.176 1 97.75 81 HIS A CA 1
ATOM 667 C C . HIS A 1 81 ? -7.777 3.064 4.453 1 97.75 81 HIS A C 1
ATOM 669 O O . HIS A 1 81 ? -7.094 4.09 4.43 1 97.75 81 HIS A O 1
ATOM 675 N N . ILE A 1 82 ? -8.984 2.988 3.916 1 97.5 82 ILE A N 1
ATOM 676 C CA . ILE A 1 82 ? -9.539 4.113 3.176 1 97.5 82 ILE A CA 1
ATOM 677 C C . ILE A 1 82 ? -9.719 5.309 4.109 1 97.5 82 ILE A C 1
ATOM 679 O O . ILE A 1 82 ? -9.367 6.438 3.758 1 97.5 82 ILE A O 1
ATOM 683 N N . GLU A 1 83 ? -10.211 5.062 5.27 1 97.69 83 GLU A N 1
ATOM 684 C CA . GLU A 1 83 ? -10.43 6.125 6.25 1 97.69 83 GLU A CA 1
ATOM 685 C C . GLU A 1 83 ? -9.109 6.754 6.68 1 97.69 83 GLU A C 1
ATOM 687 O O . GLU A 1 83 ? -8.992 7.98 6.746 1 97.69 83 GLU A O 1
ATOM 692 N N . GLN A 1 84 ? -8.156 5.953 6.961 1 97.81 84 GLN A N 1
ATOM 693 C CA . GLN A 1 84 ? -6.859 6.465 7.395 1 97.81 84 GLN A CA 1
ATOM 694 C C . GLN A 1 84 ? -6.172 7.238 6.273 1 97.81 84 GLN A C 1
ATOM 696 O O . GLN A 1 84 ? -5.551 8.273 6.52 1 97.81 84 GLN A O 1
ATOM 701 N N . PHE A 1 85 ? -6.262 6.699 5.062 1 97.94 85 PHE A N 1
ATOM 702 C CA . PHE A 1 85 ? -5.699 7.375 3.898 1 97.94 85 PHE A CA 1
ATOM 703 C C . PHE A 1 85 ? -6.32 8.75 3.715 1 97.94 85 PHE A C 1
ATOM 705 O O . PHE A 1 85 ? -5.609 9.742 3.525 1 97.94 85 PHE A O 1
ATOM 712 N N . ALA A 1 86 ? -7.59 8.812 3.822 1 96.19 86 ALA A N 1
ATOM 713 C CA . ALA A 1 86 ? -8.281 10.094 3.699 1 96.19 86 ALA A CA 1
ATOM 714 C C . ALA A 1 86 ? -7.871 11.047 4.82 1 96.19 86 ALA A C 1
ATOM 716 O O . ALA A 1 86 ? -7.629 12.227 4.574 1 96.19 86 ALA A O 1
ATOM 717 N N . SER A 1 87 ? -7.766 10.57 5.996 1 95.81 87 SER A N 1
ATOM 718 C CA . SER A 1 87 ? -7.48 11.406 7.16 1 95.81 87 SER A CA 1
ATOM 719 C C . SER A 1 87 ? -6.113 12.07 7.039 1 95.81 87 SER A C 1
ATOM 721 O O . SER A 1 87 ? -5.93 13.203 7.5 1 95.81 87 SER A O 1
ATOM 723 N N . ILE A 1 88 ? -5.191 11.367 6.359 1 95.12 88 ILE A N 1
ATOM 724 C CA . ILE A 1 88 ? -3.83 11.891 6.344 1 95.12 88 ILE A CA 1
ATOM 725 C C . ILE A 1 88 ? -3.629 12.766 5.105 1 95.12 88 ILE A C 1
ATOM 727 O O . ILE A 1 88 ? -2.834 13.703 5.121 1 95.12 88 ILE A O 1
ATOM 731 N N . TYR A 1 89 ? -4.375 12.508 4.027 1 96.56 89 TYR A N 1
ATOM 732 C CA . TYR A 1 89 ? -4.117 13.219 2.781 1 96.56 89 TYR A CA 1
ATOM 733 C C . TYR A 1 89 ? -5.117 14.359 2.588 1 96.56 89 TYR A C 1
ATOM 735 O O . TYR A 1 89 ? -4.801 15.367 1.961 1 96.56 89 TYR A O 1
ATOM 743 N N . GLN A 1 90 ? -6.281 14.18 3.029 1 94.56 90 GLN A N 1
ATOM 744 C CA . GLN A 1 90 ? -7.301 15.195 2.787 1 94.56 90 GLN A CA 1
ATOM 745 C C . GLN A 1 90 ? -7.023 16.453 3.604 1 94.56 90 GLN A C 1
ATOM 747 O O . GLN A 1 90 ? -6.641 16.375 4.773 1 94.56 90 GLN A O 1
ATOM 752 N N . ILE A 1 91 ? -7.148 17.641 3.061 1 91.12 91 ILE A N 1
ATOM 753 C CA . ILE A 1 91 ? -7.047 18.938 3.732 1 91.12 91 ILE A CA 1
ATOM 754 C C . ILE A 1 91 ? -8.422 19.359 4.23 1 91.12 91 ILE A C 1
ATOM 756 O O . ILE A 1 91 ? -9.367 19.484 3.445 1 91.12 91 ILE A O 1
ATOM 760 N N . ARG A 1 92 ? -8.578 19.219 5.496 1 77.88 92 ARG A N 1
ATOM 761 C CA . ARG A 1 92 ? -9.852 19.656 6.062 1 77.88 92 ARG A CA 1
ATOM 762 C C . ARG A 1 92 ? -9.883 21.188 6.219 1 77.88 92 ARG A C 1
ATOM 764 O O . ARG A 1 92 ? -8.961 21.766 6.793 1 77.88 92 ARG A O 1
ATOM 771 N N . LYS A 1 93 ? -10.445 22.062 5.309 1 65.44 93 LYS A N 1
ATOM 772 C CA . LYS A 1 93 ? -10.664 23.5 5.488 1 65.44 93 LYS A CA 1
ATOM 773 C C . LYS A 1 93 ? -11.547 23.766 6.703 1 65.44 93 LYS A C 1
ATOM 775 O O . LYS A 1 93 ? -12.617 23.172 6.852 1 65.44 93 LYS A O 1
ATOM 780 N N . GLU A 1 94 ? -10.992 24.031 7.898 1 54.28 94 GLU A N 1
ATOM 781 C CA . GLU A 1 94 ? -11.82 24.609 8.945 1 54.28 94 GLU A CA 1
ATOM 782 C C . GLU A 1 94 ? -12.812 25.609 8.359 1 54.28 94 GLU A C 1
ATOM 784 O O . GLU A 1 94 ? -12.5 26.312 7.391 1 54.28 94 GLU A O 1
ATOM 789 N N . GLU A 1 95 ? -14.062 25.297 8.211 1 45.88 95 GLU A N 1
ATOM 790 C CA . GLU A 1 95 ? -15.047 26.375 8.094 1 45.88 95 GLU A CA 1
ATOM 791 C C . GLU A 1 95 ? -14.656 27.578 8.945 1 45.88 95 GLU A C 1
ATOM 793 O O . GLU A 1 95 ? -14.453 27.453 10.156 1 45.88 95 GLU A O 1
ATOM 798 N N . ASP A 1 96 ? -13.781 28.531 8.594 1 36.75 96 ASP A N 1
ATOM 799 C CA . ASP A 1 96 ? -14.078 29.828 9.18 1 36.75 96 ASP A CA 1
ATOM 800 C C . ASP A 1 96 ? -15.578 30.125 9.164 1 36.75 96 ASP A C 1
ATOM 802 O O . ASP A 1 96 ? -16.266 29.812 8.18 1 36.75 96 ASP A O 1
ATOM 806 N N . MET B 1 1 ? 6 -33.281 -14.984 1 39.44 1 MET B N 1
ATOM 807 C CA . MET B 1 1 ? 6.168 -33.25 -13.539 1 39.44 1 MET B CA 1
ATOM 808 C C . MET B 1 1 ? 6.414 -31.828 -13.047 1 39.44 1 MET B C 1
ATOM 810 O O . MET B 1 1 ? 6.527 -31.594 -11.844 1 39.44 1 MET B O 1
ATOM 814 N N . LEU B 1 2 ? 6.652 -30.938 -14.039 1 51.94 2 LEU B N 1
ATOM 815 C CA . LEU B 1 2 ? 6.98 -29.516 -13.938 1 51.94 2 LEU B CA 1
ATOM 816 C C . LEU B 1 2 ? 5.82 -28.734 -13.336 1 51.94 2 LEU B C 1
ATOM 818 O O . LEU B 1 2 ? 6.031 -27.781 -12.57 1 51.94 2 LEU B O 1
ATOM 822 N N . THR B 1 3 ? 4.625 -29.422 -13.422 1 54.81 3 THR B N 1
ATOM 823 C CA . THR B 1 3 ? 3.447 -28.641 -13.047 1 54.81 3 THR B CA 1
ATOM 824 C C . THR B 1 3 ? 3.266 -28.641 -11.531 1 54.81 3 THR B C 1
ATOM 826 O O . THR B 1 3 ? 3.043 -27.594 -10.922 1 54.81 3 THR B O 1
ATOM 829 N N . ILE B 1 4 ? 3.42 -29.891 -10.93 1 54.66 4 ILE B N 1
ATOM 830 C CA . ILE B 1 4 ? 3.197 -29.984 -9.484 1 54.66 4 ILE B CA 1
ATOM 831 C C . ILE B 1 4 ? 4.297 -29.234 -8.742 1 54.66 4 ILE B C 1
ATOM 833 O O . ILE B 1 4 ? 4.027 -28.547 -7.754 1 54.66 4 ILE B O 1
ATOM 837 N N . GLU B 1 5 ? 5.559 -29.344 -9.273 1 54.19 5 GLU B N 1
ATOM 838 C CA . GLU B 1 5 ? 6.695 -28.688 -8.641 1 54.19 5 GLU B CA 1
ATOM 839 C C . GLU B 1 5 ? 6.559 -27.172 -8.703 1 54.19 5 GLU B C 1
ATOM 841 O O . GLU B 1 5 ? 6.887 -26.469 -7.738 1 54.19 5 GLU B O 1
ATOM 846 N N . GLN B 1 6 ? 6.168 -26.641 -9.773 1 56.22 6 GLN B N 1
ATOM 847 C CA . GLN B 1 6 ? 5.98 -25.203 -9.914 1 56.22 6 GLN B CA 1
ATOM 848 C C . GLN B 1 6 ? 4.852 -24.703 -9.008 1 56.22 6 GLN B C 1
ATOM 850 O O . GLN B 1 6 ? 4.945 -23.625 -8.438 1 56.22 6 GLN B O 1
ATOM 855 N N . TYR B 1 7 ? 3.826 -25.547 -8.953 1 53.34 7 TYR B N 1
ATOM 856 C CA . TYR B 1 7 ? 2.719 -25.203 -8.07 1 53.34 7 TYR B CA 1
ATOM 857 C C . TYR B 1 7 ? 3.172 -25.156 -6.617 1 53.34 7 TYR B C 1
ATOM 859 O O . TYR B 1 7 ? 2.773 -24.281 -5.859 1 53.34 7 TYR B O 1
ATOM 867 N N . LYS B 1 8 ? 3.941 -26.156 -6.305 1 58.41 8 LYS B N 1
ATOM 868 C CA . LYS B 1 8 ? 4.488 -26.234 -4.953 1 58.41 8 LYS B CA 1
ATOM 869 C C . LYS B 1 8 ? 5.402 -25.047 -4.664 1 58.41 8 LYS B C 1
ATOM 871 O O . LYS B 1 8 ? 5.402 -24.5 -3.557 1 58.41 8 LYS B O 1
ATOM 876 N N . ASN B 1 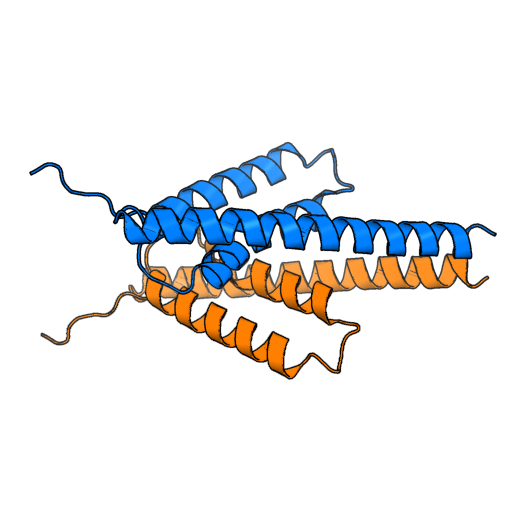9 ? 6.09 -24.688 -5.773 1 58.22 9 ASN B N 1
ATOM 877 C CA . ASN B 1 9 ? 6.996 -23.547 -5.586 1 58.22 9 ASN B CA 1
ATOM 878 C C . ASN B 1 9 ? 6.234 -22.234 -5.457 1 58.22 9 ASN B C 1
ATOM 880 O O . ASN B 1 9 ? 6.582 -21.391 -4.629 1 58.22 9 ASN B O 1
ATOM 884 N N . ASP B 1 10 ? 5.188 -22.172 -6.281 1 59.25 10 ASP B N 1
ATOM 885 C CA . ASP B 1 10 ? 4.363 -20.969 -6.219 1 59.25 10 ASP B CA 1
ATOM 886 C C . ASP B 1 10 ? 3.609 -20.875 -4.895 1 59.25 10 ASP B C 1
ATOM 888 O O . ASP B 1 10 ? 3.525 -19.812 -4.285 1 59.25 10 ASP B O 1
ATOM 892 N N . ASP B 1 11 ? 3.139 -22.047 -4.48 1 60.84 11 ASP B N 1
ATOM 893 C CA . ASP B 1 11 ? 2.436 -22.094 -3.203 1 60.84 11 ASP B CA 1
ATOM 894 C C . ASP B 1 11 ? 3.381 -21.797 -2.041 1 60.84 11 ASP B C 1
ATOM 896 O O . ASP B 1 11 ? 3.006 -21.125 -1.087 1 60.84 11 ASP B O 1
ATOM 900 N N . ALA B 1 12 ? 4.59 -22.359 -2.227 1 60.88 12 ALA B N 1
ATOM 901 C CA . ALA B 1 12 ? 5.598 -22.125 -1.195 1 60.88 12 ALA B CA 1
ATOM 902 C C . ALA B 1 12 ? 6.02 -20.656 -1.16 1 60.88 12 ALA B C 1
ATOM 904 O O . ALA B 1 12 ? 6.164 -20.078 -0.083 1 60.88 12 ALA B O 1
ATOM 905 N N . ALA B 1 13 ? 6.133 -20.141 -2.311 1 58.16 13 ALA B N 1
ATOM 906 C CA . ALA B 1 13 ? 6.508 -18.734 -2.406 1 58.16 13 ALA B CA 1
ATOM 907 C C . ALA B 1 13 ? 5.41 -17.828 -1.839 1 58.16 13 ALA B C 1
ATOM 909 O O . ALA B 1 13 ? 5.695 -16.891 -1.093 1 58.16 13 ALA B O 1
ATOM 910 N N . LYS B 1 14 ? 4.23 -18.203 -2.141 1 64.12 14 LYS B N 1
ATOM 911 C CA . LYS B 1 14 ? 3.094 -17.453 -1.599 1 64.12 14 LYS B CA 1
ATOM 912 C C . LYS B 1 14 ? 3.021 -17.594 -0.081 1 64.12 14 LYS B C 1
ATOM 914 O O . LYS B 1 14 ? 2.732 -16.625 0.623 1 64.12 14 LYS B O 1
ATOM 919 N N . THR B 1 15 ? 3.297 -18.781 0.324 1 66.12 15 THR B N 1
ATOM 920 C CA . THR B 1 15 ? 3.283 -19.031 1.761 1 66.12 15 THR B CA 1
ATOM 921 C C . THR B 1 15 ? 4.418 -18.281 2.453 1 66.12 15 THR B C 1
ATOM 923 O O . THR B 1 15 ? 4.207 -17.641 3.486 1 66.12 15 THR B O 1
ATOM 926 N N . LEU B 1 16 ? 5.559 -18.328 1.829 1 64.31 16 LEU B N 1
ATOM 927 C CA . LEU B 1 16 ? 6.703 -17.609 2.391 1 64.31 16 LEU B CA 1
ATOM 928 C C . LEU B 1 16 ? 6.457 -16.109 2.408 1 64.31 16 LEU B C 1
ATOM 930 O O . LEU B 1 16 ? 6.727 -15.445 3.41 1 64.31 16 LEU B O 1
ATOM 934 N N . ASN B 1 17 ? 5.895 -15.703 1.369 1 66.44 17 ASN B N 1
ATOM 935 C CA . ASN B 1 17 ? 5.578 -14.281 1.284 1 66.44 17 ASN B CA 1
ATOM 936 C C . ASN B 1 17 ? 4.52 -13.875 2.309 1 66.44 17 ASN B C 1
ATOM 938 O O . ASN B 1 17 ? 4.621 -12.812 2.928 1 66.44 17 ASN B O 1
ATOM 942 N N . SER B 1 18 ? 3.658 -14.828 2.518 1 71.62 18 SER B N 1
ATOM 943 C CA . SER B 1 18 ? 2.605 -14.562 3.492 1 71.62 18 SER B CA 1
ATOM 944 C C . SER B 1 18 ? 3.17 -14.492 4.906 1 71.62 18 SER B C 1
ATOM 946 O O . SER B 1 18 ? 2.779 -13.625 5.695 1 71.62 18 SER B O 1
ATOM 948 N N . TRP B 1 19 ? 4.07 -15.43 5.145 1 74.19 19 TRP B N 1
ATOM 949 C CA . TRP B 1 19 ? 4.691 -15.422 6.465 1 74.19 19 TRP B CA 1
ATOM 950 C C . TRP B 1 19 ? 5.547 -14.172 6.66 1 74.19 19 TRP B C 1
ATOM 952 O O . TRP B 1 19 ? 5.469 -13.523 7.703 1 74.19 19 TRP B O 1
ATOM 962 N N . PHE B 1 20 ? 6.242 -13.922 5.699 1 74.88 20 PHE B N 1
ATOM 963 C CA . PHE B 1 20 ? 7.094 -12.734 5.766 1 74.88 20 PHE B CA 1
ATOM 964 C C . PHE B 1 20 ? 6.25 -11.469 5.875 1 74.88 20 PHE B C 1
ATOM 966 O O . PHE B 1 20 ? 6.574 -10.57 6.648 1 74.88 20 PHE B O 1
ATOM 973 N N . PHE B 1 21 ? 5.199 -11.539 5.254 1 81.62 21 PHE B N 1
ATOM 974 C CA . PHE B 1 21 ? 4.297 -10.391 5.293 1 81.62 21 PHE B CA 1
ATOM 975 C C . PHE B 1 21 ? 3.693 -10.227 6.68 1 81.62 21 PHE B C 1
ATOM 977 O O . PHE B 1 21 ? 3.713 -9.125 7.242 1 81.62 21 PHE B O 1
ATOM 984 N N . ASN B 1 22 ? 3.273 -11.344 7.211 1 85.25 22 ASN B N 1
ATOM 985 C CA . ASN B 1 22 ? 2.664 -11.289 8.531 1 85.25 22 ASN B CA 1
ATOM 986 C C . ASN B 1 22 ? 3.664 -10.828 9.594 1 85.25 22 ASN B C 1
ATOM 988 O O . ASN B 1 22 ? 3.338 -10 10.438 1 85.25 22 ASN B O 1
ATOM 992 N N . ASP B 1 23 ? 4.824 -11.312 9.516 1 88.88 23 ASP B N 1
ATOM 993 C CA . ASP B 1 23 ? 5.855 -10.938 10.477 1 88.88 23 ASP B CA 1
ATOM 994 C C . ASP B 1 23 ? 6.258 -9.469 10.312 1 88.88 23 ASP B C 1
ATOM 996 O O . ASP B 1 23 ? 6.449 -8.758 11.297 1 88.88 23 ASP B O 1
ATOM 1000 N N . ALA B 1 24 ? 6.363 -9.055 9.117 1 89.06 24 ALA B N 1
ATOM 1001 C CA . ALA B 1 24 ? 6.711 -7.668 8.82 1 89.06 24 ALA B CA 1
ATOM 1002 C C . ALA B 1 24 ? 5.625 -6.719 9.328 1 89.06 24 ALA B C 1
ATOM 1004 O O . ALA B 1 24 ? 5.926 -5.715 9.977 1 89.06 24 ALA B O 1
ATOM 1005 N N . ILE B 1 25 ? 4.406 -7.145 9.125 1 93 25 ILE B N 1
ATOM 1006 C CA . ILE B 1 25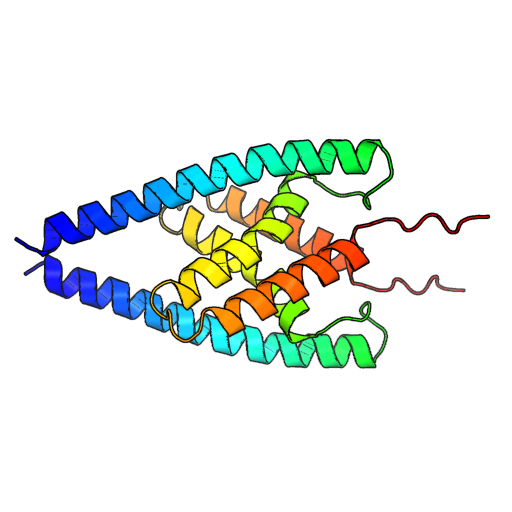 ? 3.275 -6.332 9.555 1 93 25 ILE B CA 1
ATOM 1007 C C . ILE B 1 25 ? 3.246 -6.25 11.078 1 93 25 ILE B C 1
ATOM 1009 O O . ILE B 1 25 ? 3.045 -5.172 11.648 1 93 25 ILE B O 1
ATOM 1013 N N . GLN B 1 26 ? 3.482 -7.352 11.773 1 93.88 26 GLN B N 1
ATOM 1014 C CA . GLN B 1 26 ? 3.477 -7.371 13.234 1 93.88 26 GLN B CA 1
ATOM 1015 C C . GLN B 1 26 ? 4.586 -6.488 13.797 1 93.88 26 GLN B C 1
ATOM 1017 O O . GLN B 1 26 ? 4.359 -5.719 14.734 1 93.88 26 GLN B O 1
ATOM 1022 N N . PHE B 1 27 ? 5.734 -6.621 13.273 1 94.5 27 PHE B N 1
ATOM 1023 C CA . PHE B 1 27 ? 6.863 -5.812 13.711 1 94.5 27 PHE B CA 1
ATOM 1024 C C . PHE B 1 27 ? 6.594 -4.332 13.469 1 94.5 27 PHE B C 1
ATOM 1026 O O . PHE B 1 27 ? 6.77 -3.51 14.375 1 94.5 27 PHE B O 1
ATOM 1033 N N . GLN B 1 28 ? 6.176 -3.959 12.328 1 95.88 28 GLN B N 1
ATOM 1034 C CA . GLN B 1 28 ? 5.914 -2.566 11.984 1 95.88 28 GLN B CA 1
ATOM 1035 C C . GLN B 1 28 ? 4.75 -2.004 12.789 1 95.88 28 GLN B C 1
ATOM 1037 O O . GLN B 1 28 ? 4.754 -0.828 13.164 1 95.88 28 GLN B O 1
ATOM 1042 N N . THR B 1 29 ? 3.729 -2.896 13.016 1 97.19 29 THR B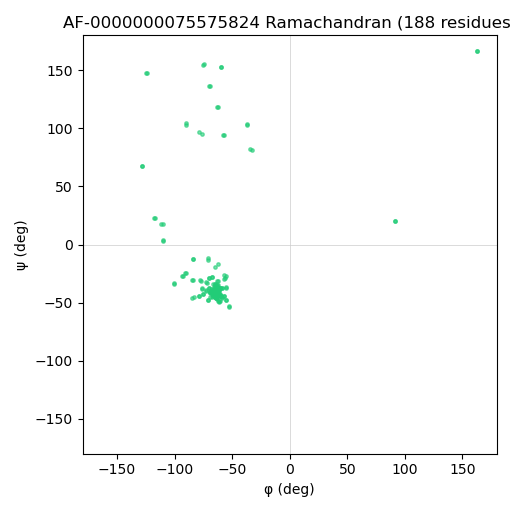 N 1
ATOM 1043 C CA . THR B 1 29 ? 2.627 -2.475 13.875 1 97.19 29 THR B CA 1
ATOM 1044 C C . THR B 1 29 ? 3.145 -2.025 15.234 1 97.19 29 THR B C 1
ATOM 1046 O O . THR B 1 29 ? 2.764 -0.962 15.734 1 97.19 29 THR B O 1
ATOM 1049 N N . ALA B 1 30 ? 3.984 -2.785 15.828 1 97.12 30 ALA B N 1
ATOM 1050 C CA . ALA B 1 30 ? 4.57 -2.441 17.125 1 97.12 30 ALA B CA 1
ATOM 1051 C C . ALA B 1 30 ? 5.418 -1.175 17.016 1 97.12 30 ALA B C 1
ATOM 1053 O O . ALA B 1 30 ? 5.359 -0.311 17.891 1 97.12 30 ALA B O 1
ATOM 1054 N N . LEU B 1 31 ? 6.199 -1.054 15.984 1 96.81 31 LEU B N 1
ATOM 1055 C CA . LEU B 1 31 ? 7.062 0.101 15.758 1 96.81 31 LEU B CA 1
ATOM 1056 C C . LEU B 1 31 ? 6.238 1.379 15.641 1 96.81 31 LEU B C 1
ATOM 1058 O O . LEU B 1 31 ? 6.527 2.375 16.312 1 96.81 31 LEU B O 1
ATOM 1062 N N . PHE B 1 32 ? 5.16 1.398 14.82 1 97.44 32 PHE B N 1
ATOM 1063 C CA . PHE B 1 32 ? 4.367 2.6 14.586 1 97.44 32 PHE B CA 1
ATOM 1064 C C . PHE B 1 32 ? 3.525 2.939 15.805 1 97.44 32 PHE B C 1
ATOM 1066 O O . PHE B 1 32 ? 3.285 4.113 16.094 1 97.44 32 PHE B O 1
ATOM 1073 N N . ARG B 1 33 ? 3.088 1.836 16.547 1 97.75 33 ARG B N 1
ATOM 1074 C CA . ARG B 1 33 ? 2.404 2.088 17.812 1 97.75 33 ARG B CA 1
ATOM 1075 C C . ARG B 1 33 ? 3.279 2.912 18.75 1 97.75 33 ARG B C 1
ATOM 1077 O O . ARG B 1 33 ? 2.812 3.885 19.344 1 97.75 33 ARG B O 1
ATOM 1084 N N . GLU B 1 34 ? 4.512 2.535 18.812 1 97.5 34 GLU B N 1
ATOM 1085 C CA . GLU B 1 34 ? 5.445 3.236 19.688 1 97.5 34 GLU B CA 1
ATOM 1086 C C . GLU B 1 34 ? 5.734 4.645 19.188 1 97.5 34 GLU B C 1
ATOM 1088 O O . GLU B 1 34 ? 5.797 5.594 19.969 1 97.5 34 GLU B O 1
ATOM 1093 N N . MET B 1 35 ? 5.887 4.809 17.875 1 96.69 35 MET B N 1
ATOM 1094 C CA . MET B 1 35 ? 6.18 6.109 17.281 1 96.69 35 MET B CA 1
ATOM 1095 C C . MET B 1 35 ? 5.02 7.074 17.484 1 96.69 35 MET B C 1
ATOM 1097 O O . MET B 1 35 ? 5.23 8.266 17.703 1 96.69 35 MET B O 1
ATOM 1101 N N . ILE B 1 36 ? 3.83 6.504 17.453 1 96.88 36 ILE B N 1
ATOM 1102 C CA . ILE B 1 36 ? 2.641 7.312 17.703 1 96.88 36 ILE B CA 1
ATOM 1103 C C . ILE B 1 36 ? 2.59 7.711 19.172 1 96.88 36 ILE B C 1
ATOM 1105 O O . ILE B 1 36 ? 2.352 8.875 19.5 1 96.88 36 ILE B O 1
ATOM 1109 N N . ARG B 1 37 ? 2.797 6.766 20 1 96.88 37 ARG B N 1
ATOM 1110 C CA . ARG B 1 37 ? 2.777 7.004 21.453 1 96.88 37 ARG B CA 1
ATOM 1111 C C . ARG B 1 37 ? 3.756 8.109 21.828 1 96.88 37 ARG B C 1
ATOM 1113 O O . ARG B 1 37 ? 3.463 8.93 22.703 1 96.88 37 ARG B O 1
ATOM 1120 N N . GLN B 1 38 ? 4.906 8.18 21.188 1 96.31 38 GLN B N 1
ATOM 1121 C CA . GLN B 1 38 ? 5.957 9.141 21.5 1 96.31 38 GLN B CA 1
ATOM 1122 C C . GLN B 1 38 ? 5.695 10.484 20.812 1 96.31 38 GLN B C 1
ATOM 1124 O O . GLN B 1 38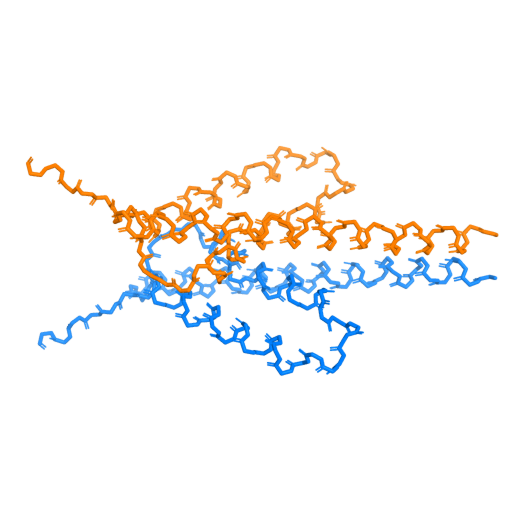 ? 6.43 11.453 21.047 1 96.31 38 GLN B O 1
ATOM 1129 N N . GLY B 1 39 ? 4.82 10.531 19.938 1 95.5 39 GLY B N 1
ATOM 1130 C CA . GLY B 1 39 ? 4.445 11.781 19.297 1 95.5 39 GLY B CA 1
ATOM 1131 C C . GLY B 1 39 ? 5.23 12.07 18.047 1 95.5 39 GLY B C 1
ATOM 1132 O O . GLY B 1 39 ? 5.234 13.203 17.547 1 95.5 39 GLY B O 1
ATOM 1133 N N . TYR B 1 40 ? 5.836 11.008 17.438 1 95.38 40 TYR B N 1
ATOM 1134 C CA . TYR B 1 40 ? 6.629 11.18 16.234 1 95.38 40 TYR B CA 1
ATOM 1135 C C . TYR B 1 40 ? 5.762 11.016 14.984 1 95.38 40 TYR B C 1
ATOM 1137 O O . TYR B 1 40 ? 6.086 11.555 13.922 1 95.38 40 TYR B O 1
ATOM 1145 N N . PHE B 1 41 ? 4.656 10.281 15.141 1 95.94 41 PHE B N 1
ATOM 1146 C CA . PHE B 1 41 ? 3.773 9.977 14.023 1 95.94 41 PHE B CA 1
ATOM 1147 C C . PHE B 1 41 ? 2.348 10.43 14.32 1 95.94 41 PHE B C 1
ATOM 1149 O O . PHE B 1 41 ? 1.907 10.391 15.469 1 95.94 41 PHE B O 1
ATOM 1156 N N . LYS B 1 42 ? 1.692 10.836 13.211 1 96.12 42 LYS B N 1
ATOM 1157 C CA . LYS B 1 42 ? 0.264 11.117 13.312 1 96.12 42 LYS B CA 1
ATOM 1158 C C . LYS B 1 42 ? -0.51 9.883 13.766 1 96.12 42 LYS B C 1
ATOM 1160 O O . LYS B 1 42 ? -0.132 8.758 13.445 1 96.12 42 LYS B O 1
ATOM 1165 N N . GLU B 1 43 ? -1.582 10.141 14.375 1 96.31 43 GLU B N 1
ATOM 1166 C CA . GLU B 1 43 ? -2.361 9.055 14.969 1 96.31 43 GLU B CA 1
ATOM 1167 C C . GLU B 1 43 ? -3.111 8.266 13.898 1 96.31 43 GLU B C 1
ATOM 1169 O O . GLU B 1 43 ? -3.439 8.797 12.836 1 96.31 43 GLU B O 1
ATOM 1174 N N . GLY B 1 44 ? -3.41 6.988 14.211 1 96.88 44 GLY B N 1
ATOM 1175 C CA . GLY B 1 44 ? -4.141 6.02 13.414 1 96.88 44 GLY B CA 1
ATOM 1176 C C . GLY B 1 44 ? -3.941 4.59 13.875 1 96.88 44 GLY B C 1
ATOM 1177 O O . GLY B 1 44 ? -3.117 4.324 14.75 1 96.88 44 GLY B O 1
ATOM 1178 N N . PRO B 1 45 ? -4.781 3.699 13.375 1 98.12 45 PRO B N 1
ATOM 1179 C CA . PRO B 1 45 ? -4.559 2.301 13.758 1 98.12 45 PRO B CA 1
ATOM 1180 C C . PRO B 1 45 ? -3.209 1.769 13.281 1 98.12 45 PRO B C 1
ATOM 1182 O O . PRO B 1 45 ? -2.965 1.673 12.078 1 98.12 45 PRO B O 1
ATOM 1185 N N . PRO B 1 46 ? -2.377 1.382 14.148 1 98 46 PRO B N 1
ATOM 1186 C CA . PRO B 1 46 ? -1.001 1.04 13.781 1 98 46 PRO B CA 1
ATOM 1187 C C . PRO B 1 46 ? -0.927 -0.08 12.75 1 98 46 PRO B C 1
ATOM 1189 O O . PRO B 1 46 ? -0.053 -0.065 11.875 1 98 46 PRO B O 1
ATOM 1192 N N . HIS B 1 47 ? -1.794 -1.053 12.836 1 97.19 47 HIS B N 1
ATOM 1193 C CA . HIS B 1 47 ? -1.774 -2.162 11.883 1 97.19 47 HIS B CA 1
ATOM 1194 C C . HIS B 1 47 ? -2.164 -1.697 10.484 1 97.19 47 HIS B C 1
ATOM 1196 O O . HIS B 1 47 ? -1.684 -2.242 9.492 1 97.19 47 HIS B O 1
ATOM 1202 N N . ILE B 1 48 ? -2.939 -0.683 10.352 1 97.81 48 ILE B N 1
ATOM 1203 C CA . ILE B 1 48 ? -3.316 -0.114 9.062 1 97.81 48 ILE B CA 1
ATOM 1204 C C . ILE B 1 48 ? -2.152 0.694 8.492 1 97.81 48 ILE B C 1
ATOM 1206 O O . ILE B 1 48 ? -1.867 0.626 7.293 1 97.81 48 ILE B O 1
ATOM 1210 N N . ILE B 1 49 ? -1.514 1.465 9.398 1 98.31 49 ILE B N 1
ATOM 1211 C CA . ILE B 1 49 ? -0.347 2.238 8.984 1 98.31 49 ILE B CA 1
ATOM 1212 C C . ILE B 1 49 ? 0.75 1.297 8.492 1 98.31 49 ILE B C 1
ATOM 1214 O O . ILE B 1 49 ? 1.396 1.563 7.477 1 98.31 49 ILE B O 1
ATOM 1218 N N . ALA B 1 50 ? 0.94 0.147 9.156 1 97.5 50 ALA B N 1
ATOM 1219 C CA . ALA B 1 50 ? 1.892 -0.874 8.727 1 97.5 50 ALA B CA 1
ATOM 1220 C C . ALA B 1 50 ? 1.54 -1.397 7.336 1 97.5 50 ALA B C 1
ATOM 1222 O O . ALA B 1 50 ? 2.42 -1.567 6.488 1 97.5 50 ALA B O 1
ATOM 1223 N N . LEU B 1 51 ? 0.25 -1.666 7.082 1 96.44 51 LEU B N 1
ATOM 1224 C CA . LEU B 1 51 ? -0.224 -2.139 5.789 1 96.44 51 LEU B CA 1
ATOM 1225 C C . LEU B 1 51 ? 0.034 -1.101 4.703 1 96.44 51 LEU B C 1
ATOM 1227 O O . LEU B 1 51 ? 0.432 -1.447 3.588 1 96.44 51 LEU B O 1
ATOM 1231 N N . GLN B 1 52 ? -0.163 0.2 5.035 1 97.19 52 GLN B N 1
ATOM 1232 C CA . GLN B 1 52 ? 0.051 1.28 4.078 1 97.19 52 GLN B CA 1
ATOM 1233 C C . GLN B 1 52 ? 1.535 1.455 3.768 1 97.19 52 GLN B C 1
ATOM 1235 O O . GLN B 1 52 ? 1.897 1.94 2.693 1 97.19 52 GLN B O 1
ATOM 1240 N N . PHE B 1 53 ? 2.396 1.116 4.734 1 97.12 53 PHE B N 1
ATOM 1241 C CA . PHE B 1 53 ? 3.834 1.188 4.504 1 97.12 53 PHE B CA 1
ATOM 1242 C C . PHE B 1 53 ? 4.316 -0.02 3.711 1 97.12 53 PHE B C 1
ATOM 1244 O O . PHE B 1 53 ? 5.066 0.126 2.744 1 97.12 53 PHE B O 1
ATOM 1251 N N . TYR B 1 54 ? 3.869 -1.191 4.059 1 94.06 54 TYR B N 1
ATOM 1252 C CA . TYR B 1 54 ? 4.395 -2.434 3.502 1 94.06 54 TYR B CA 1
ATOM 1253 C C . TYR B 1 54 ? 3.713 -2.768 2.18 1 94.06 54 TYR B C 1
ATOM 1255 O O . TYR B 1 54 ? 4.316 -3.393 1.305 1 94.06 54 TYR B O 1
ATOM 1263 N N . GLY B 1 55 ? 2.449 -2.381 1.996 1 93.25 55 GLY B N 1
ATOM 1264 C CA . GLY B 1 55 ? 1.695 -2.682 0.79 1 93.25 55 GLY B CA 1
ATOM 1265 C C . GLY B 1 55 ? 2.416 -2.273 -0.481 1 93.25 55 GLY B C 1
ATOM 1266 O O . GLY B 1 55 ? 2.66 -3.104 -1.357 1 93.25 55 GLY B O 1
ATOM 1267 N N . PRO B 1 56 ? 2.838 -1.018 -0.569 1 94.25 56 PRO B N 1
ATOM 1268 C CA . PRO B 1 56 ? 3.586 -0.575 -1.749 1 94.25 56 PRO B CA 1
ATOM 1269 C C . PRO B 1 56 ? 4.895 -1.34 -1.94 1 94.25 56 PRO B C 1
ATOM 1271 O O . PRO B 1 56 ? 5.27 -1.65 -3.072 1 94.25 56 PRO B O 1
ATOM 1274 N N . PHE B 1 57 ? 5.582 -1.658 -0.825 1 90.25 57 PHE B N 1
ATOM 1275 C CA . PHE B 1 57 ? 6.801 -2.451 -0.885 1 90.25 57 PHE B CA 1
ATOM 1276 C C . PHE B 1 57 ? 6.535 -3.814 -1.508 1 90.25 57 PHE B C 1
ATOM 1278 O O . PHE B 1 57 ? 7.258 -4.246 -2.408 1 90.25 57 PHE B O 1
ATOM 1285 N N . TYR B 1 58 ? 5.48 -4.359 -1.068 1 87.31 58 TYR B N 1
ATOM 1286 C CA . TYR B 1 58 ? 5.078 -5.672 -1.559 1 87.31 58 TYR B CA 1
ATOM 1287 C C . TYR B 1 58 ? 4.719 -5.617 -3.037 1 87.31 58 TYR B C 1
ATOM 1289 O O . TYR B 1 58 ? 5.148 -6.469 -3.82 1 87.31 58 TYR B O 1
ATOM 1297 N N . THR B 1 59 ? 3.975 -4.637 -3.457 1 86.31 59 THR B N 1
ATOM 1298 C CA . THR B 1 59 ? 3.541 -4.469 -4.84 1 86.31 59 THR B CA 1
ATOM 1299 C C . THR B 1 59 ? 4.742 -4.293 -5.766 1 86.31 59 THR B C 1
ATOM 1301 O O . THR B 1 59 ? 4.801 -4.898 -6.84 1 86.31 59 THR B O 1
ATOM 1304 N N . LEU B 1 60 ? 5.734 -3.5 -5.34 1 87.69 60 LEU B N 1
ATOM 1305 C CA . LEU B 1 60 ? 6.938 -3.279 -6.137 1 87.69 60 LEU B CA 1
ATOM 1306 C C . LEU B 1 60 ? 7.738 -4.566 -6.277 1 87.69 60 LEU B C 1
ATOM 1308 O O . LEU B 1 60 ? 8.211 -4.891 -7.371 1 87.69 60 LEU B O 1
ATOM 1312 N N . LEU B 1 61 ? 7.832 -5.336 -5.172 1 84.06 61 LEU B N 1
ATOM 1313 C CA . LEU B 1 61 ? 8.578 -6.59 -5.195 1 84.06 61 LEU B CA 1
ATOM 1314 C C . LEU B 1 61 ? 7.941 -7.586 -6.16 1 84.06 61 LEU B C 1
ATOM 1316 O O . LEU B 1 61 ? 8.648 -8.305 -6.871 1 84.06 61 LEU B O 1
ATOM 1320 N N . CYS B 1 62 ? 6.633 -7.574 -6.227 1 79.19 62 CYS B N 1
ATOM 1321 C CA . CYS B 1 62 ? 5.895 -8.492 -7.086 1 79.19 62 CYS B CA 1
ATOM 1322 C C . CYS B 1 62 ? 5.965 -8.055 -8.539 1 79.19 62 CYS B C 1
ATOM 1324 O O . CYS B 1 62 ? 6.09 -8.891 -9.438 1 79.19 62 CYS B O 1
ATOM 1326 N N . GLN B 1 63 ? 5.922 -6.812 -8.836 1 79.25 63 GLN B N 1
ATOM 1327 C CA . GLN B 1 63 ? 5.891 -6.289 -10.195 1 79.25 63 GLN B CA 1
ATOM 1328 C C . GLN B 1 63 ? 7.27 -6.348 -10.836 1 79.25 63 GLN B C 1
ATOM 1330 O O . GLN B 1 63 ? 7.391 -6.59 -12.0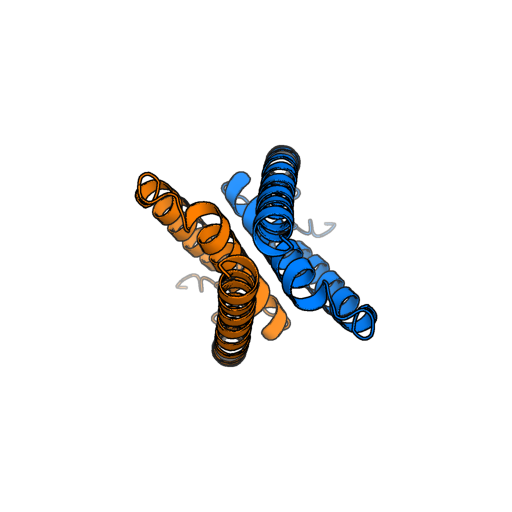39 1 79.25 63 GLN B O 1
ATOM 1335 N N . TYR B 1 64 ? 8.266 -6.203 -9.945 1 80.88 64 TYR B N 1
ATOM 1336 C CA . TYR B 1 64 ? 9.602 -6.059 -10.5 1 80.88 64 TYR B CA 1
ATOM 1337 C C . TYR B 1 64 ? 10.445 -7.297 -10.227 1 80.88 64 TYR B C 1
ATOM 1339 O O . TYR B 1 64 ? 11.641 -7.328 -10.539 1 80.88 64 TYR B O 1
ATOM 1347 N N . ASP B 1 65 ? 9.852 -8.312 -9.602 1 76.31 65 ASP B N 1
ATOM 1348 C CA . ASP B 1 65 ? 10.562 -9.516 -9.164 1 76.31 65 ASP B CA 1
ATOM 1349 C C . ASP B 1 65 ? 11.273 -10.188 -10.336 1 76.31 65 ASP B C 1
ATOM 1351 O O . ASP B 1 65 ? 12.367 -10.727 -10.172 1 76.31 65 ASP B O 1
ATOM 1355 N N . ASN B 1 66 ? 10.812 -10.086 -11.562 1 76.69 66 ASN B N 1
ATOM 1356 C CA . ASN B 1 66 ? 11.406 -10.781 -12.703 1 76.69 66 ASN B CA 1
ATOM 1357 C C . ASN B 1 66 ? 11.938 -9.789 -13.742 1 76.69 66 ASN B C 1
ATOM 1359 O O . ASN B 1 66 ? 12.008 -10.117 -14.93 1 76.69 66 ASN B O 1
ATOM 1363 N N . MET B 1 67 ? 12.195 -8.586 -13.234 1 82.81 67 MET B N 1
ATOM 1364 C CA . MET B 1 67 ? 12.695 -7.555 -14.133 1 82.81 67 MET B CA 1
ATOM 1365 C C . MET B 1 67 ? 13.961 -6.91 -13.578 1 82.81 67 MET B C 1
ATOM 1367 O O . MET B 1 67 ? 13.953 -5.727 -13.227 1 82.81 67 MET B O 1
ATOM 1371 N N . PRO B 1 68 ? 15.062 -7.656 -13.5 1 84.12 68 PRO B N 1
ATOM 1372 C CA . PRO B 1 68 ? 16.297 -7.133 -12.922 1 84.12 68 PRO B CA 1
ATOM 1373 C C . PRO B 1 68 ? 16.781 -5.863 -13.617 1 84.12 68 PRO B C 1
ATOM 1375 O O . PRO B 1 68 ? 17.422 -5.02 -12.984 1 84.12 68 PRO B O 1
ATOM 1378 N N . GLU B 1 69 ? 16.438 -5.684 -14.844 1 90.5 69 GLU B N 1
ATOM 1379 C CA . GLU B 1 69 ? 16.844 -4.504 -15.609 1 90.5 69 GLU B CA 1
ATOM 1380 C C . GLU B 1 69 ? 16.109 -3.258 -15.117 1 90.5 69 GLU B C 1
ATOM 1382 O O . GLU B 1 69 ? 16.516 -2.133 -15.414 1 90.5 69 GLU B O 1
ATOM 1387 N N . LYS B 1 70 ? 15.125 -3.5 -14.32 1 91 70 LYS B N 1
ATOM 1388 C CA . LYS B 1 70 ? 14.336 -2.375 -13.82 1 91 70 LYS B CA 1
ATOM 1389 C C . LYS B 1 70 ? 14.547 -2.176 -12.328 1 91 70 LYS B C 1
ATOM 1391 O O . LYS B 1 70 ? 13.75 -1.503 -11.664 1 91 70 LYS B O 1
ATOM 1396 N N . GLU B 1 71 ? 15.539 -2.701 -11.82 1 90.62 71 GLU B N 1
ATOM 1397 C CA . GLU B 1 71 ? 15.828 -2.625 -10.391 1 90.62 71 GLU B CA 1
ATOM 1398 C C . GLU B 1 71 ? 16 -1.177 -9.945 1 90.62 71 GLU B C 1
ATOM 1400 O O . GLU B 1 71 ? 15.5 -0.78 -8.891 1 90.62 71 GLU B O 1
ATOM 1405 N N . ALA B 1 72 ? 16.719 -0.408 -10.742 1 93.31 72 ALA B N 1
ATOM 1406 C CA . ALA B 1 72 ? 16.953 0.993 -10.406 1 93.31 72 ALA B CA 1
ATOM 1407 C C . ALA B 1 72 ? 15.648 1.778 -10.359 1 93.31 72 ALA B C 1
ATOM 1409 O O . ALA B 1 72 ? 15.453 2.617 -9.477 1 93.31 72 ALA B O 1
ATOM 1410 N N . GLU B 1 73 ? 14.805 1.513 -11.258 1 94.06 73 GLU B N 1
ATOM 1411 C CA . GLU B 1 73 ? 13.492 2.158 -11.289 1 94.06 73 GLU B CA 1
ATOM 1412 C C . GLU B 1 73 ? 12.664 1.788 -10.07 1 94.06 73 GLU B C 1
ATOM 1414 O O . GLU B 1 73 ? 12.047 2.656 -9.445 1 94.06 73 GLU B O 1
ATOM 1419 N N . ALA B 1 74 ? 12.656 0.519 -9.734 1 92.38 74 ALA B N 1
ATOM 1420 C CA . ALA B 1 74 ? 11.922 0.038 -8.562 1 92.38 74 ALA B CA 1
ATOM 1421 C C . ALA B 1 74 ? 12.438 0.696 -7.289 1 92.38 74 ALA B C 1
ATOM 1423 O O . ALA B 1 74 ? 11.648 1.089 -6.426 1 92.38 74 ALA B O 1
ATOM 1424 N N . LEU B 1 75 ? 13.742 0.889 -7.254 1 94.81 75 LEU B N 1
ATOM 1425 C CA . LEU B 1 75 ? 14.359 1.495 -6.078 1 94.81 75 LEU B CA 1
ATOM 1426 C C . LEU B 1 75 ? 13.984 2.971 -5.973 1 94.81 75 LEU B C 1
ATOM 1428 O O . LEU B 1 75 ? 13.75 3.475 -4.871 1 94.81 75 LEU B O 1
ATOM 1432 N N . GLU B 1 76 ? 13.914 3.594 -7.086 1 96.56 76 GLU B N 1
ATOM 1433 C CA . GLU B 1 76 ? 13.523 5 -7.098 1 96.56 76 GLU B CA 1
ATOM 1434 C C . GLU B 1 76 ? 12.086 5.176 -6.602 1 96.56 76 GLU B C 1
ATOM 1436 O O . GLU B 1 76 ? 11.805 6.09 -5.824 1 96.56 76 GLU B O 1
ATOM 1441 N N . ILE B 1 77 ? 11.242 4.328 -7.055 1 96.19 77 ILE B N 1
ATOM 1442 C CA . ILE B 1 77 ? 9.844 4.383 -6.637 1 96.19 77 ILE B CA 1
ATOM 1443 C C . ILE B 1 77 ? 9.742 4.078 -5.145 1 96.19 77 ILE B C 1
ATOM 1445 O O . ILE B 1 77 ? 9 4.746 -4.418 1 96.19 77 ILE B O 1
ATOM 1449 N N . LEU B 1 78 ? 10.547 3.135 -4.691 1 96.25 78 LEU B N 1
ATOM 1450 C CA . LEU B 1 78 ? 10.562 2.758 -3.283 1 96.25 78 LEU B CA 1
ATOM 1451 C C . LEU B 1 78 ? 11.008 3.928 -2.412 1 96.25 78 LEU B C 1
ATOM 1453 O O . LEU B 1 78 ? 10.391 4.219 -1.389 1 96.25 78 LEU B O 1
ATOM 1457 N N . MET B 1 79 ? 12.047 4.586 -2.85 1 97.25 79 MET B N 1
ATOM 1458 C CA . MET B 1 79 ? 12.555 5.723 -2.09 1 97.25 79 MET B CA 1
ATOM 1459 C C . MET B 1 79 ? 11.539 6.859 -2.062 1 97.25 79 MET B C 1
ATOM 1461 O O . MET B 1 79 ? 11.336 7.488 -1.024 1 97.25 79 MET B O 1
ATOM 1465 N N . ALA B 1 80 ? 10.922 7.113 -3.174 1 97.56 80 ALA B N 1
ATOM 1466 C CA . ALA B 1 80 ? 9.883 8.141 -3.238 1 97.56 80 ALA B CA 1
ATOM 1467 C C . ALA B 1 80 ? 8.711 7.797 -2.326 1 97.56 80 ALA B C 1
ATOM 1469 O O . ALA B 1 80 ? 8.125 8.68 -1.697 1 97.56 80 ALA B O 1
ATOM 1470 N N . HIS B 1 81 ? 8.359 6.559 -2.246 1 97.81 81 HIS B N 1
ATOM 1471 C CA . HIS B 1 81 ? 7.312 6.105 -1.342 1 97.81 81 HIS B CA 1
ATOM 1472 C C . HIS B 1 81 ? 7.695 6.348 0.115 1 97.81 81 HIS B C 1
ATOM 1474 O O . HIS B 1 81 ? 6.891 6.863 0.895 1 97.81 81 HIS B O 1
ATOM 1480 N N . ILE B 1 82 ? 8.922 6.02 0.455 1 97.56 82 ILE B N 1
ATOM 1481 C CA . ILE B 1 82 ? 9.383 6.184 1.831 1 97.56 82 ILE B CA 1
ATOM 1482 C C . ILE B 1 82 ? 9.359 7.664 2.211 1 97.56 82 ILE B C 1
ATOM 1484 O O . ILE B 1 82 ? 8.891 8.023 3.293 1 97.56 82 ILE B O 1
ATOM 1488 N N . GLU B 1 83 ? 9.812 8.484 1.337 1 97.69 83 GLU B N 1
ATOM 1489 C CA . GLU B 1 83 ? 9.844 9.922 1.588 1 97.69 83 GLU B CA 1
ATOM 1490 C C . GLU B 1 83 ? 8.43 10.484 1.742 1 97.69 83 GLU B C 1
ATOM 1492 O O . GLU B 1 83 ? 8.164 11.266 2.658 1 97.69 83 GLU B O 1
ATOM 1497 N N . GLN B 1 84 ? 7.57 10.109 0.878 1 97.81 84 GLN B N 1
ATOM 1498 C CA . GLN B 1 84 ? 6.199 10.602 0.938 1 97.81 84 GLN B CA 1
ATOM 1499 C C . GLN B 1 84 ? 5.492 10.109 2.197 1 97.81 84 GLN B C 1
ATOM 1501 O O . GLN B 1 84 ? 4.742 10.859 2.826 1 97.81 84 GLN B O 1
ATOM 1506 N N . PHE B 1 85 ? 5.715 8.836 2.525 1 97.94 85 PHE B N 1
ATOM 1507 C CA . PHE B 1 85 ? 5.145 8.258 3.736 1 97.94 85 PHE B CA 1
ATOM 1508 C C . PHE B 1 85 ? 5.605 9.023 4.973 1 97.94 85 PHE B C 1
ATOM 1510 O O . PHE B 1 85 ? 4.797 9.391 5.824 1 97.94 85 PHE B O 1
ATOM 1517 N N . ALA B 1 86 ? 6.848 9.297 5.02 1 96.19 86 ALA B N 1
ATOM 1518 C CA . ALA B 1 86 ? 7.391 10.055 6.145 1 96.19 86 ALA B CA 1
ATOM 1519 C C . ALA B 1 86 ? 6.805 11.461 6.184 1 96.19 86 ALA B C 1
ATOM 1521 O O . ALA B 1 86 ? 6.434 11.961 7.25 1 96.19 86 ALA B O 1
ATOM 1522 N N . SER B 1 87 ? 6.691 12.094 5.082 1 95.75 87 SER B N 1
ATOM 1523 C CA . SER B 1 87 ? 6.238 13.477 5.004 1 95.75 87 SER B CA 1
ATOM 1524 C C . SER B 1 87 ? 4.812 13.625 5.523 1 95.75 87 SER B C 1
ATOM 1526 O O . SER B 1 87 ? 4.469 14.641 6.125 1 95.75 87 SER B O 1
ATOM 1528 N N . ILE B 1 88 ? 4.02 12.555 5.328 1 95.19 88 ILE B N 1
ATOM 1529 C CA . ILE B 1 88 ? 2.607 12.695 5.672 1 95.19 88 ILE B CA 1
ATOM 1530 C C . ILE B 1 88 ? 2.371 12.227 7.105 1 95.19 88 ILE B C 1
ATOM 1532 O O . ILE B 1 88 ? 1.469 12.719 7.785 1 95.19 88 ILE B O 1
ATOM 1536 N N . TYR B 1 89 ? 3.205 11.32 7.609 1 96.56 89 TYR B N 1
ATOM 1537 C CA . TYR B 1 89 ? 2.936 10.742 8.922 1 96.56 89 TYR B CA 1
ATOM 1538 C C . TYR B 1 89 ? 3.799 11.398 9.992 1 96.56 89 TYR B C 1
ATOM 1540 O O . TYR B 1 89 ? 3.396 11.477 11.156 1 96.56 89 TYR B O 1
ATOM 1548 N N . GLN B 1 90 ? 4.953 11.773 9.656 1 94.56 90 GLN B N 1
ATOM 1549 C CA . GLN B 1 90 ? 5.852 12.32 10.656 1 94.56 90 GLN B CA 1
ATOM 1550 C C . GLN B 1 90 ? 5.375 13.695 11.141 1 94.56 90 GLN B C 1
ATOM 1552 O O . GLN B 1 90 ? 4.934 14.516 10.336 1 94.56 90 GLN B O 1
ATOM 1557 N N . ILE B 1 91 ? 5.391 14 12.422 1 91.06 91 ILE B N 1
ATOM 1558 C CA . ILE B 1 91 ? 5.09 15.289 13.016 1 91.06 91 ILE B CA 1
ATOM 1559 C C . ILE B 1 91 ? 6.367 16.125 13.133 1 91.06 91 ILE B C 1
ATOM 1561 O O . ILE B 1 91 ? 7.34 15.688 13.766 1 91.06 91 ILE B O 1
ATOM 1565 N N . ARG B 1 92 ? 6.48 17.031 12.258 1 77.88 92 ARG B N 1
ATOM 1566 C CA . ARG B 1 92 ? 7.648 17.906 12.328 1 77.88 92 ARG B CA 1
ATOM 1567 C C . ARG B 1 92 ? 7.492 18.938 13.438 1 77.88 92 ARG B C 1
ATOM 1569 O O . ARG B 1 92 ? 6.48 19.641 13.492 1 77.88 92 ARG B O 1
ATOM 1576 N N . LYS B 1 93 ? 7.977 18.812 14.719 1 65.81 93 LYS B N 1
ATOM 1577 C CA . LYS B 1 93 ? 8.016 19.859 15.75 1 65.81 93 LYS B CA 1
ATOM 1578 C C . LYS B 1 93 ? 8.789 21.078 15.266 1 65.81 93 LYS B C 1
ATOM 1580 O O . LYS B 1 93 ? 9.906 20.953 14.758 1 65.81 93 LYS B O 1
ATOM 1585 N N . GLU B 1 94 ? 8.117 22.125 14.703 1 54.16 94 GLU B N 1
ATOM 1586 C CA . GLU B 1 94 ? 8.812 23.406 14.578 1 54.16 94 GLU B CA 1
ATOM 1587 C C . GLU B 1 94 ? 9.703 23.672 15.781 1 54.16 94 GLU B C 1
ATOM 1589 O O . GLU B 1 94 ? 9.375 23.297 16.906 1 54.16 94 GLU B O 1
ATOM 1594 N N . GLU B 1 95 ? 10.977 23.516 15.703 1 45.94 95 GLU B N 1
ATOM 1595 C CA . GLU B 1 95 ? 11.836 24.203 16.672 1 45.94 95 GLU B CA 1
ATOM 1596 C C . GLU B 1 95 ? 11.242 25.547 17.094 1 45.94 95 GLU B C 1
ATOM 1598 O O . GLU B 1 95 ? 10.961 26.391 16.25 1 45.94 95 GLU B O 1
ATOM 1603 N N . ASP B 1 96 ? 10.281 25.734 18.016 1 36.66 96 ASP B N 1
ATOM 1604 C CA . ASP B 1 96 ? 10.383 27.016 18.703 1 36.66 96 ASP B CA 1
ATOM 1605 C C . ASP B 1 96 ? 11.836 27.344 19.016 1 36.66 96 ASP B C 1
ATOM 1607 O O . ASP B 1 96 ? 12.609 26.469 19.422 1 36.66 96 ASP B O 1
#

Sequence (192 aa):
MLTIEQYKNDDAAKTLNSWFFNDAIQFQTALFREMIRQGYFKEGPPHIIALQFYGPFYTLLCQYDNMPEKEAEALEILMAHIEQFASIYQIRKEEDMLTIEQYKNDDAAKTLNSWFFNDAIQFQTALFREMIRQGYFKEGPPHIIALQFYGPFYTLLCQYDNMPEKEAEALEILMAHIEQFASIYQIRKEED

pLDDT: mean 84.35, std 16.4, range [36.66, 98.31]

Organism: Acetobacterium woodii (strain ATCC 29683 / DSM 1030 / JCM 2381 / KCTC 1655 / WB1) (NCBI:txid931626)

Solvent-accessible surface area (backbone atoms only — not comparable to full-atom values): 10229 Å² total; per-residue (Å²): 122,66,23,63,54,49,48,50,47,50,51,46,48,50,48,49,49,48,50,51,45,51,52,50,37,54,54,38,18,55,51,44,44,50,35,30,74,72,57,45,30,59,83,72,62,30,62,49,53,22,38,43,59,47,15,34,55,50,47,48,50,66,72,43,65,88,33,77,91,44,47,69,57,52,50,52,53,50,51,52,41,52,53,52,51,44,66,62,35,44,54,80,74,71,81,123,119,68,22,64,53,50,48,51,47,50,50,46,48,51,48,48,49,48,50,51,45,51,53,50,36,53,52,38,16,54,50,44,44,50,34,31,75,73,57,46,30,59,84,72,63,29,60,50,53,22,38,43,60,47,16,35,54,51,48,50,50,65,72,43,66,87,33,77,90,44,46,68,59,51,50,51,52,49,51,52,41,52,50,52,52,45,66,62,33,43,52,78,75,74,79,124